Protein AF-A0A9E3NS71-F1 (afdb_monomer_lite)

Sequence (202 aa):
MPAPDELQERARERIRTLEREIQDLRGPPPTAERPPQRMSLETIRILVGLLAESAVHYVTVLRFDAARRAMGEAIPLLDEVTDPPIIARTSLLMAEAMVEMDAPKHAKTLLETAVSIYDQSGDQKLAARARTALARALLLLDDPTGHHVLAEVRDALIALGEPQALLRVEALIQDAQETGDAARSIRAGYGRAVSIPPARPT

Structure (mmCIF, N/CA/C/O backbone):
data_AF-A0A9E3NS71-F1
#
_entry.id   AF-A0A9E3NS71-F1
#
loop_
_atom_site.group_PDB
_atom_site.id
_atom_site.type_symbol
_atom_site.label_atom_id
_atom_site.label_alt_id
_atom_site.label_comp_id
_atom_site.label_asym_id
_atom_site.label_entity_id
_atom_site.label_seq_id
_atom_site.pdbx_PDB_ins_code
_atom_site.Cartn_x
_atom_site.Cartn_y
_atom_site.Cartn_z
_atom_site.occupancy
_atom_site.B_iso_or_equiv
_atom_site.auth_seq_id
_atom_site.auth_comp_id
_atom_site.auth_asym_id
_atom_site.auth_atom_id
_atom_site.pdbx_PDB_model_num
ATOM 1 N N . MET A 1 1 ? 32.756 5.801 -75.844 1.00 53.16 1 MET A N 1
ATOM 2 C CA . MET A 1 1 ? 31.829 5.526 -74.726 1.00 53.16 1 MET A CA 1
ATOM 3 C C . MET A 1 1 ? 32.170 4.145 -74.197 1.00 53.16 1 MET A C 1
ATOM 5 O O . MET A 1 1 ? 32.402 3.292 -75.047 1.00 53.16 1 MET A O 1
ATOM 9 N N . PRO A 1 2 ? 32.298 3.941 -72.875 1.00 58.31 2 PRO A N 1
ATOM 10 C CA . PRO A 1 2 ? 32.638 2.627 -72.328 1.00 58.31 2 PRO A CA 1
ATOM 11 C C . PRO A 1 2 ? 31.553 1.606 -72.681 1.00 58.31 2 PRO A C 1
ATOM 13 O O . PRO A 1 2 ? 30.375 1.967 -72.779 1.00 58.31 2 PRO A O 1
ATOM 16 N N . ALA A 1 3 ? 31.958 0.359 -72.919 1.00 72.06 3 ALA A N 1
ATOM 17 C CA . ALA A 1 3 ? 31.037 -0.710 -73.291 1.00 72.06 3 ALA A CA 1
ATOM 18 C C . ALA A 1 3 ? 30.088 -1.037 -72.115 1.00 72.06 3 ALA A C 1
ATOM 20 O O . ALA A 1 3 ? 30.471 -0.854 -70.956 1.00 72.06 3 ALA A O 1
ATOM 21 N N . PRO A 1 4 ? 28.857 -1.522 -72.370 1.00 71.38 4 PRO A N 1
ATOM 22 C CA . PRO A 1 4 ? 27.887 -1.842 -71.315 1.00 71.38 4 PRO A CA 1
ATOM 23 C C . PRO A 1 4 ? 28.450 -2.782 -70.237 1.00 71.38 4 PRO A C 1
ATOM 25 O O . PRO A 1 4 ? 28.131 -2.630 -69.058 1.00 71.38 4 PRO A O 1
ATOM 28 N N . ASP A 1 5 ? 29.339 -3.693 -70.633 1.00 74.50 5 ASP A N 1
ATOM 29 C CA . ASP A 1 5 ? 29.968 -4.674 -69.747 1.00 74.50 5 ASP A CA 1
ATOM 30 C C . ASP A 1 5 ? 30.995 -4.031 -68.798 1.00 74.50 5 ASP A C 1
ATOM 32 O O . ASP A 1 5 ? 31.032 -4.357 -67.612 1.00 74.50 5 ASP A O 1
ATOM 36 N N . GLU A 1 6 ? 31.740 -3.019 -69.259 1.00 76.94 6 GLU A N 1
ATOM 37 C CA . GLU A 1 6 ? 32.696 -2.266 -68.430 1.00 76.94 6 GLU A CA 1
ATOM 38 C C . GLU A 1 6 ? 31.985 -1.434 -67.352 1.00 76.94 6 GLU A C 1
ATOM 40 O O . GLU A 1 6 ? 32.502 -1.229 -66.251 1.00 76.94 6 G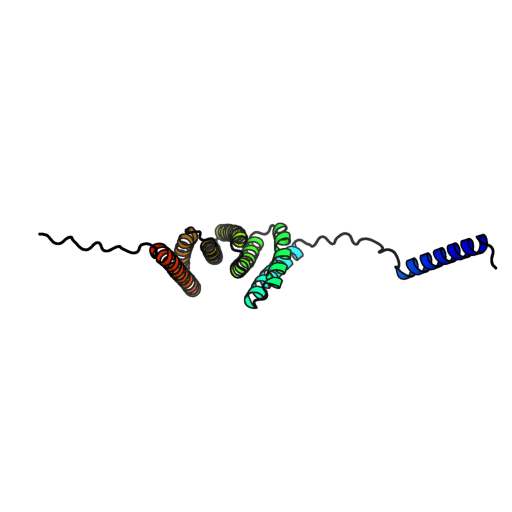LU A O 1
ATOM 45 N N . LEU A 1 7 ? 30.775 -0.950 -67.654 1.00 73.31 7 LEU A N 1
ATOM 46 C CA . LEU A 1 7 ? 29.938 -0.237 -66.688 1.00 73.31 7 LEU A CA 1
ATOM 47 C C . LEU A 1 7 ? 29.378 -1.185 -65.622 1.00 73.31 7 LEU A C 1
ATOM 49 O O . LEU A 1 7 ? 29.325 -0.814 -64.448 1.00 73.31 7 LEU A O 1
ATOM 53 N N . GLN A 1 8 ? 29.005 -2.410 -66.003 1.00 78.44 8 GLN A N 1
ATOM 54 C CA . GLN A 1 8 ? 28.555 -3.429 -65.053 1.00 78.44 8 GLN A CA 1
ATOM 55 C C . GLN A 1 8 ? 29.686 -3.902 -64.140 1.00 78.44 8 GLN A C 1
ATOM 57 O O . GLN A 1 8 ? 29.470 -4.100 -62.943 1.00 78.44 8 GLN A O 1
ATOM 62 N N . GLU A 1 9 ? 30.894 -4.052 -64.676 1.00 84.62 9 GLU A N 1
ATOM 63 C CA . GLU A 1 9 ? 32.056 -4.479 -63.903 1.00 84.62 9 GLU A CA 1
ATOM 64 C C . GLU A 1 9 ? 32.486 -3.405 -62.896 1.00 84.62 9 GLU A C 1
ATOM 66 O O . GLU A 1 9 ? 32.614 -3.692 -61.703 1.00 84.62 9 GLU A O 1
ATOM 71 N N . ARG A 1 10 ? 32.526 -2.133 -63.317 1.00 81.94 10 ARG A N 1
ATOM 72 C CA . ARG A 1 10 ? 32.758 -0.993 -62.411 1.00 81.94 10 ARG A CA 1
ATOM 73 C C . ARG A 1 10 ? 31.685 -0.858 -61.334 1.00 81.94 10 ARG A C 1
ATOM 75 O O . ARG A 1 10 ? 32.001 -0.530 -60.191 1.00 81.94 10 ARG A O 1
ATOM 82 N N . ALA A 1 11 ? 30.419 -1.116 -61.667 1.00 81.44 11 ALA A N 1
ATOM 83 C CA . ALA A 1 11 ? 29.337 -1.097 -60.686 1.00 81.44 11 ALA A CA 1
ATOM 84 C C . ALA A 1 11 ? 29.511 -2.205 -59.634 1.00 81.44 11 ALA A C 1
ATOM 86 O O . ALA A 1 11 ? 29.358 -1.948 -58.440 1.00 81.44 11 ALA A O 1
ATOM 87 N N . ARG A 1 12 ? 29.899 -3.416 -60.052 1.00 85.50 12 ARG A N 1
ATOM 88 C CA . ARG A 1 12 ? 30.168 -4.542 -59.142 1.00 85.50 12 ARG A CA 1
ATOM 89 C C . ARG A 1 12 ? 31.362 -4.274 -58.233 1.00 85.50 12 ARG A C 1
ATOM 91 O O . ARG A 1 12 ? 31.290 -4.560 -57.040 1.00 85.50 12 ARG A O 1
ATOM 98 N N . GLU A 1 13 ? 32.436 -3.702 -58.766 1.00 86.88 13 GLU A N 1
ATOM 99 C CA . GLU A 1 13 ? 33.588 -3.300 -57.956 1.00 86.88 13 GLU A CA 1
ATOM 100 C C . GLU A 1 13 ? 33.213 -2.222 -56.940 1.00 86.88 13 GLU A C 1
ATOM 102 O O . GLU A 1 13 ? 33.594 -2.318 -55.773 1.00 86.88 13 GLU A O 1
ATOM 107 N N . ARG A 1 14 ? 32.403 -1.235 -57.343 1.00 88.06 14 ARG A N 1
ATOM 108 C CA . ARG A 1 14 ? 31.942 -0.185 -56.432 1.00 88.06 14 ARG A CA 1
ATOM 109 C C . ARG A 1 14 ? 31.081 -0.743 -55.303 1.00 88.06 14 ARG A C 1
ATOM 111 O O . ARG A 1 14 ? 31.272 -0.331 -54.163 1.00 88.06 14 ARG A O 1
ATOM 118 N N . ILE A 1 15 ? 30.196 -1.695 -55.600 1.00 88.25 15 ILE A N 1
ATOM 119 C CA . ILE A 1 15 ? 29.373 -2.379 -54.593 1.00 88.25 15 ILE A CA 1
ATOM 120 C C . ILE A 1 15 ? 30.262 -3.116 -53.585 1.00 88.25 15 ILE A C 1
ATOM 122 O O . ILE A 1 15 ? 30.128 -2.881 -52.390 1.00 88.25 15 ILE A O 1
ATOM 126 N N . ARG A 1 16 ? 31.247 -3.901 -54.040 1.00 87.50 16 ARG A N 1
ATOM 127 C CA . ARG A 1 16 ? 32.163 -4.628 -53.135 1.00 87.50 16 ARG A CA 1
ATOM 128 C C . ARG A 1 16 ? 33.016 -3.715 -52.258 1.00 87.50 16 ARG A C 1
ATOM 130 O O . ARG A 1 16 ? 33.443 -4.118 -51.176 1.00 87.50 16 ARG A O 1
ATOM 137 N N . THR A 1 17 ? 33.355 -2.528 -52.750 1.00 89.69 17 THR A N 1
ATOM 138 C CA . THR A 1 17 ? 34.107 -1.534 -51.973 1.00 89.69 17 THR A CA 1
ATOM 139 C C . THR A 1 17 ? 33.214 -0.896 -50.915 1.00 89.69 17 THR A C 1
ATOM 141 O O . THR A 1 17 ? 33.613 -0.824 -49.758 1.00 89.69 17 THR A O 1
ATOM 144 N N . LEU A 1 18 ? 31.980 -0.534 -51.275 1.00 84.12 18 LEU A N 1
ATOM 145 C CA . LEU A 1 18 ? 31.003 0.009 -50.329 1.00 84.12 18 LEU A CA 1
ATOM 146 C C . LEU A 1 18 ? 30.597 -1.017 -49.264 1.00 84.12 18 LEU A C 1
ATOM 148 O O . LEU A 1 18 ? 30.446 -0.658 -48.105 1.00 84.12 18 LEU A O 1
ATOM 152 N N . GLU A 1 19 ? 30.468 -2.295 -49.620 1.00 82.62 19 GLU A N 1
ATOM 153 C CA . GLU A 1 19 ? 30.197 -3.371 -48.659 1.00 82.62 19 GLU A CA 1
ATOM 154 C C . GLU A 1 19 ? 31.327 -3.524 -47.634 1.00 82.62 19 GLU A C 1
ATOM 156 O O . GLU A 1 19 ? 31.053 -3.710 -46.450 1.00 82.62 19 GLU A O 1
ATOM 161 N N . ARG A 1 20 ? 32.590 -3.384 -48.063 1.00 80.62 20 ARG A N 1
ATOM 162 C CA . ARG A 1 20 ? 33.746 -3.382 -47.156 1.00 80.62 20 ARG A CA 1
ATOM 163 C C . ARG A 1 20 ? 33.769 -2.151 -46.255 1.00 80.62 20 ARG A C 1
ATOM 165 O O . ARG A 1 20 ? 33.909 -2.307 -45.051 1.00 80.62 20 ARG A O 1
ATOM 172 N N . GLU A 1 21 ? 33.534 -0.960 -46.802 1.00 81.19 21 GLU A N 1
ATOM 173 C CA . GLU A 1 21 ? 33.447 0.273 -46.006 1.00 81.19 21 GLU A CA 1
ATOM 174 C C . GLU A 1 21 ? 32.295 0.215 -44.986 1.00 81.19 21 GLU A C 1
ATOM 176 O O . GLU A 1 21 ? 32.463 0.617 -43.838 1.00 81.19 21 GLU A O 1
ATOM 181 N N . ILE A 1 22 ? 31.136 -0.341 -45.362 1.00 78.75 22 ILE A N 1
ATOM 182 C CA . ILE A 1 22 ? 30.006 -0.559 -44.445 1.00 78.75 22 ILE A CA 1
ATOM 183 C C . ILE A 1 22 ? 30.374 -1.563 -43.350 1.00 78.75 22 ILE A C 1
ATOM 185 O O . ILE A 1 22 ? 29.990 -1.366 -42.198 1.00 78.75 22 ILE A O 1
ATOM 189 N N . GLN A 1 23 ? 31.098 -2.632 -43.684 1.00 72.56 23 GLN A N 1
ATOM 190 C CA . GLN A 1 23 ? 31.528 -3.636 -42.713 1.00 72.56 23 GLN A CA 1
ATOM 191 C C . GLN A 1 23 ? 32.565 -3.073 -41.730 1.00 72.56 23 GLN A C 1
ATOM 193 O O . GLN A 1 23 ? 32.462 -3.334 -40.533 1.00 72.56 23 GLN A O 1
ATOM 198 N N . ASP A 1 24 ? 33.497 -2.249 -42.207 1.00 76.31 24 ASP A N 1
ATOM 199 C CA . ASP A 1 24 ? 34.497 -1.576 -41.373 1.00 76.31 24 ASP A CA 1
ATOM 200 C C . ASP A 1 24 ? 33.848 -0.522 -40.456 1.00 76.31 24 ASP A C 1
ATOM 202 O O . ASP A 1 24 ? 34.200 -0.414 -39.280 1.00 76.31 24 ASP A O 1
ATOM 206 N N . LEU A 1 25 ? 32.835 0.205 -40.950 1.00 74.06 25 LEU A N 1
ATOM 207 C CA . LEU A 1 25 ? 32.047 1.160 -40.156 1.00 74.06 25 LEU A CA 1
ATOM 208 C C . LEU A 1 25 ? 31.124 0.484 -39.133 1.00 74.06 25 LEU A C 1
ATOM 210 O O . LEU A 1 25 ? 30.824 1.074 -38.096 1.00 74.06 25 LEU A O 1
ATOM 214 N N . ARG A 1 26 ? 30.666 -0.743 -39.406 1.00 69.88 26 ARG A N 1
ATOM 215 C CA . ARG A 1 26 ? 29.846 -1.535 -38.474 1.00 69.88 26 ARG A CA 1
ATOM 216 C C . ARG A 1 26 ? 30.651 -2.116 -37.309 1.00 69.88 26 ARG A C 1
ATOM 218 O O . ARG A 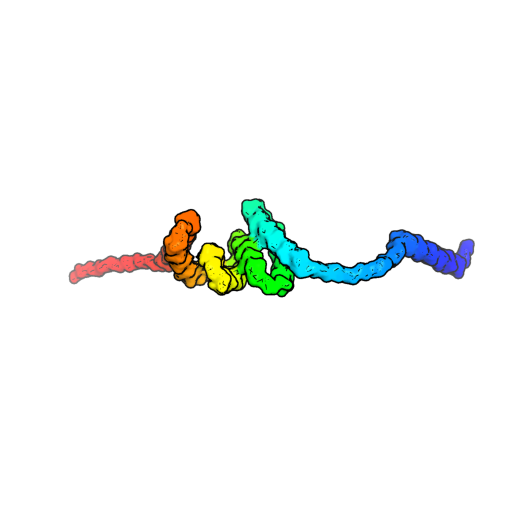1 26 ? 30.038 -2.603 -36.361 1.00 69.88 26 ARG A O 1
ATOM 225 N N . GLY A 1 27 ? 31.983 -2.011 -37.344 1.00 60.72 27 GLY A N 1
ATOM 226 C CA . GLY A 1 27 ? 32.863 -2.603 -36.342 1.00 60.72 27 GLY A CA 1
ATOM 227 C C . GLY A 1 27 ? 32.798 -4.137 -36.348 1.00 60.72 27 GLY A C 1
ATOM 228 O O . GLY A 1 27 ? 32.053 -4.738 -37.130 1.00 60.72 27 GLY A O 1
ATOM 229 N N . PRO A 1 28 ? 33.585 -4.818 -35.494 1.00 60.03 28 PRO A N 1
ATOM 230 C CA . PRO A 1 28 ? 33.422 -6.254 -35.313 1.00 60.03 28 PRO A CA 1
ATOM 231 C C . PRO A 1 28 ? 31.970 -6.544 -34.888 1.00 60.03 28 PRO A C 1
ATOM 233 O O . PRO A 1 28 ? 31.423 -5.787 -34.078 1.00 60.03 28 PRO A O 1
ATOM 236 N N . PRO A 1 29 ? 31.332 -7.622 -35.395 1.00 59.78 29 PRO A N 1
ATOM 237 C CA . PRO A 1 29 ? 30.047 -8.056 -34.855 1.00 59.78 29 PRO A CA 1
ATOM 238 C C . PRO A 1 29 ? 30.205 -8.187 -33.338 1.00 59.78 29 PRO A C 1
ATOM 240 O O . PRO A 1 29 ? 31.276 -8.631 -32.915 1.00 59.78 29 PRO A O 1
ATOM 243 N N . PRO A 1 30 ? 29.211 -7.781 -32.524 1.00 56.16 30 PRO A N 1
ATOM 244 C CA . PRO A 1 30 ? 29.323 -7.824 -31.072 1.00 56.16 30 PRO A CA 1
ATOM 245 C C . PRO A 1 30 ? 29.735 -9.236 -30.653 1.00 56.16 30 PRO A C 1
ATOM 247 O O . PRO A 1 30 ? 28.950 -10.182 -30.685 1.00 56.16 30 PRO A O 1
ATOM 250 N N . THR A 1 31 ? 31.020 -9.395 -30.352 1.00 56.41 31 THR A N 1
ATOM 251 C CA . THR A 1 31 ? 31.604 -10.657 -29.933 1.00 56.41 31 THR A CA 1
ATOM 252 C C . THR A 1 31 ? 31.033 -10.977 -28.571 1.00 56.41 31 THR A C 1
ATOM 254 O O . THR A 1 31 ? 31.206 -10.189 -27.643 1.00 56.41 31 THR A O 1
ATOM 257 N N . ALA A 1 32 ? 30.403 -12.146 -28.489 1.00 53.25 32 ALA A N 1
ATOM 258 C CA . ALA A 1 32 ? 29.820 -12.739 -27.299 1.00 53.25 32 ALA A CA 1
ATOM 259 C C . ALA A 1 32 ? 28.724 -11.876 -26.662 1.00 53.25 32 ALA A C 1
ATOM 261 O O . ALA A 1 32 ? 28.982 -10.938 -25.907 1.00 53.25 32 ALA A O 1
ATOM 262 N N . GLU A 1 33 ? 27.476 -12.281 -26.900 1.00 48.19 33 GLU A N 1
ATOM 263 C CA . GLU A 1 33 ? 26.420 -12.147 -25.904 1.00 48.19 33 GLU A CA 1
ATOM 264 C C . GLU A 1 33 ? 27.037 -12.454 -24.534 1.00 48.19 33 GLU A C 1
ATOM 266 O O . GLU A 1 33 ? 27.379 -13.600 -24.226 1.00 48.19 33 GLU A O 1
ATOM 271 N N . ARG A 1 34 ? 27.242 -11.423 -23.704 1.00 46.38 34 ARG A N 1
ATOM 272 C CA . ARG A 1 34 ? 27.344 -11.669 -22.269 1.00 46.38 34 ARG A CA 1
ATOM 273 C C . ARG A 1 34 ? 26.104 -12.499 -21.946 1.00 46.38 34 ARG A C 1
ATOM 275 O O . ARG A 1 34 ? 25.016 -12.053 -22.327 1.00 46.38 34 ARG A O 1
ATOM 282 N N . PRO A 1 35 ? 26.230 -13.674 -21.298 1.00 48.41 35 PRO A N 1
ATOM 283 C CA . PRO A 1 35 ? 25.044 -14.378 -20.837 1.00 48.41 35 PRO A CA 1
ATOM 284 C C . PRO A 1 35 ? 24.202 -13.344 -20.086 1.00 48.41 35 PRO A C 1
ATOM 286 O O . PRO A 1 35 ? 24.806 -12.559 -19.339 1.00 48.41 35 PRO A O 1
ATOM 289 N N . PRO A 1 36 ? 22.877 -13.256 -20.336 1.00 53.00 36 PRO A N 1
ATOM 290 C CA . PRO A 1 36 ? 22.036 -12.273 -19.670 1.00 53.00 36 PRO A CA 1
ATOM 291 C C . PRO A 1 36 ? 22.373 -12.379 -18.194 1.00 53.00 36 PRO A C 1
ATOM 293 O O . PRO A 1 36 ? 22.256 -13.466 -17.621 1.00 53.00 36 PRO A O 1
ATOM 296 N N . GLN A 1 37 ? 22.949 -11.311 -17.633 1.00 57.38 37 GLN A N 1
ATOM 297 C CA . GLN A 1 37 ? 23.357 -11.308 -16.239 1.00 57.38 37 GLN A CA 1
ATOM 298 C C . GLN A 1 37 ? 22.066 -11.507 -15.468 1.00 57.38 37 GLN A C 1
ATOM 300 O O . GLN A 1 37 ? 21.280 -10.574 -15.331 1.00 57.38 37 GLN A O 1
ATOM 305 N N . ARG A 1 38 ? 21.796 -12.753 -15.061 1.00 68.81 38 ARG A N 1
ATOM 306 C CA . ARG A 1 38 ? 20.667 -13.056 -14.199 1.00 68.81 38 ARG A CA 1
ATOM 307 C C . ARG A 1 38 ? 20.934 -12.250 -12.950 1.00 68.81 38 ARG A C 1
ATOM 309 O O . ARG A 1 38 ? 21.924 -12.488 -12.256 1.00 68.81 38 ARG A O 1
ATOM 316 N N . MET A 1 39 ? 20.113 -11.229 -12.769 1.00 77.00 39 MET A N 1
ATOM 317 C CA . MET A 1 39 ? 20.175 -10.365 -11.613 1.00 77.00 39 MET A CA 1
ATOM 318 C C . MET A 1 39 ? 20.131 -11.269 -10.383 1.00 77.00 39 MET A C 1
ATOM 320 O O . MET A 1 39 ? 19.347 -12.220 -10.339 1.00 77.00 39 MET A O 1
ATOM 324 N N . SER A 1 40 ? 21.037 -11.060 -9.429 1.00 89.38 40 SER A N 1
ATOM 325 C CA . SER A 1 40 ? 20.998 -11.876 -8.220 1.00 89.38 40 SER A CA 1
ATOM 326 C C . SER A 1 40 ? 19.690 -11.584 -7.479 1.00 89.38 40 SER A C 1
ATOM 328 O O . SER A 1 40 ? 19.172 -10.466 -7.537 1.00 89.38 40 SER A O 1
ATOM 330 N N . LEU A 1 41 ? 19.165 -12.571 -6.749 1.00 87.00 41 LEU A N 1
ATOM 331 C CA . LEU A 1 41 ? 17.964 -12.374 -5.927 1.00 87.00 41 LEU A CA 1
ATOM 332 C C . LEU A 1 41 ? 18.143 -11.230 -4.919 1.00 87.00 41 LEU A C 1
ATOM 334 O O . LEU A 1 41 ? 17.189 -10.533 -4.598 1.00 87.00 41 LEU A O 1
ATOM 338 N N . GLU A 1 42 ? 19.367 -11.007 -4.440 1.00 90.44 42 GLU A N 1
ATOM 339 C CA . GLU A 1 42 ? 19.697 -9.873 -3.578 1.00 90.44 42 GLU A CA 1
ATOM 340 C C . GLU A 1 42 ? 19.547 -8.535 -4.312 1.00 90.44 42 GLU A C 1
ATOM 342 O O . GLU A 1 42 ? 18.917 -7.614 -3.794 1.00 90.44 42 GLU A O 1
ATOM 347 N N . THR A 1 43 ? 20.050 -8.433 -5.544 1.00 93.06 43 THR A N 1
ATOM 348 C CA . THR A 1 43 ? 19.878 -7.230 -6.363 1.00 93.06 43 THR A CA 1
ATOM 349 C C . THR A 1 43 ? 18.406 -6.982 -6.690 1.00 93.06 43 THR A C 1
ATOM 351 O O . THR A 1 43 ? 17.969 -5.840 -6.595 1.00 93.06 43 THR A O 1
ATOM 354 N N . ILE A 1 44 ? 17.623 -8.026 -6.981 1.00 93.12 44 ILE A N 1
ATOM 355 C CA . ILE A 1 44 ? 16.171 -7.915 -7.212 1.00 93.12 44 ILE A CA 1
ATOM 356 C C . ILE A 1 44 ? 15.466 -7.359 -5.970 1.00 93.12 44 ILE A C 1
ATOM 358 O O . ILE A 1 44 ? 14.706 -6.398 -6.068 1.00 93.12 44 ILE A O 1
ATOM 362 N N . ARG A 1 45 ? 15.765 -7.906 -4.784 1.00 93.44 45 ARG A N 1
ATOM 363 C CA . ARG A 1 45 ? 15.199 -7.445 -3.503 1.00 93.44 45 ARG A CA 1
ATOM 364 C C . ARG A 1 45 ? 15.504 -5.974 -3.227 1.00 93.44 45 ARG A C 1
ATOM 366 O O . ARG A 1 45 ? 14.625 -5.233 -2.795 1.00 93.44 45 ARG A O 1
ATOM 373 N N . ILE A 1 46 ? 16.742 -5.547 -3.470 1.00 94.38 46 ILE A N 1
ATOM 374 C CA . ILE A 1 46 ? 17.144 -4.148 -3.287 1.00 94.38 46 ILE A CA 1
ATOM 375 C C . ILE A 1 46 ? 16.428 -3.259 -4.307 1.00 94.38 46 ILE A C 1
ATOM 377 O O . ILE A 1 46 ? 15.867 -2.227 -3.942 1.00 94.38 46 ILE A O 1
ATOM 381 N N . LEU A 1 47 ? 16.422 -3.666 -5.577 1.00 95.75 47 LEU A N 1
ATOM 382 C CA . LEU A 1 47 ? 15.852 -2.884 -6.665 1.00 95.75 47 LEU A CA 1
ATOM 383 C C . LEU A 1 47 ? 14.344 -2.693 -6.497 1.00 95.75 47 LEU A C 1
ATOM 385 O O . LEU A 1 47 ? 13.864 -1.569 -6.624 1.00 95.75 47 LEU A O 1
ATOM 389 N N . VAL A 1 48 ? 13.602 -3.748 -6.151 1.00 96.62 48 VAL A N 1
ATOM 390 C CA . VAL A 1 48 ? 12.152 -3.642 -5.959 1.00 96.62 48 VAL A CA 1
ATOM 391 C C . VAL A 1 48 ? 11.806 -2.714 -4.790 1.00 96.62 48 VAL A C 1
ATOM 393 O O . VAL A 1 48 ? 10.908 -1.880 -4.911 1.00 96.62 48 VAL A O 1
ATOM 396 N N . GLY A 1 49 ? 12.577 -2.775 -3.697 1.00 95.44 49 GLY A N 1
ATOM 397 C CA . GLY A 1 49 ? 12.424 -1.861 -2.566 1.00 95.44 49 GLY A CA 1
ATOM 398 C C . GLY A 1 49 ? 12.681 -0.405 -2.963 1.00 95.44 49 GLY A C 1
ATOM 399 O O . GLY A 1 49 ? 11.865 0.467 -2.667 1.00 95.44 49 GLY A O 1
ATOM 400 N N . LEU A 1 50 ? 13.768 -0.147 -3.698 1.00 97.38 50 LEU A N 1
ATOM 401 C CA . LEU A 1 50 ? 14.104 1.192 -4.195 1.00 97.38 50 LEU A CA 1
ATOM 402 C C . LEU A 1 50 ? 13.049 1.743 -5.158 1.00 97.38 50 LEU A C 1
ATOM 404 O O . LEU A 1 50 ? 12.712 2.925 -5.083 1.00 97.38 50 LEU A O 1
ATOM 408 N N . LEU A 1 51 ? 12.515 0.914 -6.056 1.00 97.50 51 LEU A N 1
ATOM 409 C CA . LEU A 1 51 ? 11.470 1.324 -6.994 1.00 97.50 51 LEU A CA 1
ATOM 410 C C . LEU A 1 51 ? 10.157 1.644 -6.273 1.00 97.50 51 LEU A C 1
ATOM 412 O O . LEU A 1 51 ? 9.524 2.650 -6.593 1.00 97.50 51 LEU A O 1
ATOM 416 N N . ALA A 1 52 ? 9.774 0.852 -5.268 1.00 96.75 52 ALA A N 1
ATOM 417 C CA . ALA A 1 52 ? 8.591 1.119 -4.453 1.00 96.75 52 ALA A CA 1
ATOM 418 C C . ALA A 1 52 ? 8.725 2.426 -3.652 1.00 96.75 52 ALA A C 1
ATOM 420 O O . ALA A 1 52 ? 7.818 3.259 -3.668 1.00 96.75 52 ALA A O 1
ATOM 421 N N . GLU A 1 53 ? 9.875 2.658 -3.012 1.00 97.00 53 GLU A N 1
ATOM 422 C CA . GLU A 1 53 ? 10.162 3.920 -2.315 1.00 97.00 53 GLU A CA 1
ATOM 423 C C . GLU A 1 53 ? 10.190 5.114 -3.286 1.00 97.00 53 GLU A C 1
ATOM 425 O O . GLU A 1 53 ? 9.624 6.172 -2.999 1.00 97.00 53 GLU A O 1
ATOM 430 N N . SER A 1 54 ? 10.774 4.931 -4.474 1.00 97.25 54 SER A N 1
ATOM 431 C CA . SER A 1 54 ? 10.789 5.949 -5.531 1.00 97.25 54 SER A CA 1
ATOM 432 C C . SER A 1 54 ? 9.384 6.272 -6.029 1.00 97.25 54 SER A C 1
ATOM 434 O O . SER A 1 54 ? 9.082 7.439 -6.262 1.00 97.25 54 SER A O 1
ATOM 436 N N . ALA A 1 55 ? 8.501 5.278 -6.164 1.00 96.00 55 ALA A N 1
ATOM 437 C CA . ALA A 1 55 ? 7.115 5.495 -6.567 1.00 96.00 55 ALA A CA 1
ATOM 438 C C . ALA A 1 55 ? 6.365 6.366 -5.549 1.00 96.00 55 ALA A C 1
ATOM 440 O O . ALA A 1 55 ? 5.721 7.340 -5.943 1.00 96.00 55 ALA A O 1
ATOM 441 N N . VAL A 1 56 ? 6.518 6.083 -4.250 1.00 96.31 56 VAL A N 1
ATOM 442 C CA . VAL A 1 56 ? 5.968 6.926 -3.175 1.00 96.31 56 VAL A CA 1
ATOM 443 C C . VAL A 1 56 ? 6.541 8.341 -3.254 1.00 96.31 56 VAL A C 1
ATOM 445 O O . VAL A 1 56 ? 5.788 9.312 -3.214 1.00 96.31 56 VAL A O 1
ATOM 448 N N . HIS A 1 57 ? 7.857 8.484 -3.431 1.00 97.00 57 HIS A N 1
ATOM 449 C CA . HIS A 1 57 ? 8.477 9.799 -3.586 1.00 97.00 57 HIS A CA 1
ATOM 450 C C . HIS A 1 57 ? 7.942 10.558 -4.809 1.00 97.00 57 HIS A C 1
ATOM 452 O O . HIS A 1 57 ? 7.627 11.739 -4.717 1.00 97.00 57 HIS A O 1
ATOM 458 N N . TYR A 1 58 ? 7.790 9.898 -5.956 1.00 97.25 58 TYR A N 1
ATOM 459 C CA . TYR A 1 58 ? 7.257 10.532 -7.156 1.00 97.25 58 TYR A CA 1
ATOM 460 C C . TYR A 1 58 ? 5.818 10.998 -6.981 1.00 97.25 58 TYR A C 1
ATOM 462 O O . TYR A 1 58 ? 5.481 12.079 -7.458 1.00 97.25 58 TYR A O 1
ATOM 470 N N . VAL A 1 59 ? 4.992 10.232 -6.273 1.00 95.88 59 VAL A N 1
ATOM 471 C CA . VAL A 1 59 ? 3.632 10.640 -5.921 1.00 95.88 59 VAL A CA 1
ATOM 472 C C . VAL A 1 59 ? 3.635 11.888 -5.034 1.00 95.88 59 VAL A C 1
ATOM 474 O O . VAL A 1 59 ? 2.896 12.825 -5.327 1.00 95.88 59 VAL A O 1
ATOM 477 N N . THR A 1 60 ? 4.492 11.960 -4.007 1.00 95.44 60 THR A N 1
ATOM 478 C CA . THR A 1 60 ? 4.526 13.132 -3.106 1.00 95.44 60 THR A CA 1
ATOM 479 C C . THR A 1 60 ? 4.959 14.416 -3.811 1.00 95.44 60 THR A C 1
ATOM 481 O O . THR A 1 60 ? 4.511 15.497 -3.438 1.00 95.44 60 THR A O 1
ATOM 484 N N . VAL A 1 61 ? 5.774 14.310 -4.865 1.00 96.62 61 VAL A N 1
ATOM 485 C CA . VAL A 1 61 ? 6.160 15.444 -5.726 1.00 96.62 61 VAL A CA 1
ATOM 486 C C . VAL A 1 61 ? 5.302 15.565 -6.996 1.00 96.62 61 VAL A C 1
ATOM 488 O O . VAL A 1 61 ? 5.698 16.247 -7.941 1.00 96.62 61 VAL A O 1
ATOM 491 N N . LEU A 1 62 ? 4.133 14.909 -7.034 1.00 95.00 62 LEU A N 1
ATOM 492 C CA . LEU A 1 62 ? 3.125 14.965 -8.107 1.00 95.00 62 LEU A CA 1
ATOM 493 C C . LEU A 1 62 ? 3.627 14.533 -9.501 1.00 95.00 62 LEU A C 1
ATOM 495 O O . LEU A 1 62 ? 3.074 14.908 -10.535 1.00 95.00 62 LEU A O 1
ATOM 499 N N . ARG A 1 63 ? 4.672 13.703 -9.557 1.00 96.56 63 ARG A N 1
ATOM 500 C CA . ARG A 1 63 ? 5.234 13.125 -10.789 1.00 96.56 63 ARG A CA 1
ATOM 501 C C . ARG A 1 63 ? 4.631 11.753 -11.086 1.00 96.56 63 ARG A C 1
ATOM 503 O O . ARG A 1 63 ? 5.339 10.746 -11.144 1.00 96.56 63 ARG A O 1
ATOM 510 N N . PHE A 1 64 ? 3.326 11.712 -11.332 1.00 93.69 64 PHE A N 1
ATOM 511 C CA . PHE A 1 64 ? 2.583 10.458 -11.513 1.00 93.69 64 PHE A CA 1
ATOM 512 C C . PHE A 1 64 ? 3.103 9.580 -12.663 1.00 93.69 64 PHE A C 1
ATOM 514 O O . PHE A 1 64 ? 3.156 8.363 -12.528 1.00 93.69 64 PHE A O 1
ATOM 521 N N . ASP A 1 65 ? 3.594 10.158 -13.761 1.00 94.38 65 ASP A N 1
ATOM 522 C CA . ASP A 1 65 ? 4.170 9.366 -14.861 1.00 94.38 65 ASP A CA 1
ATOM 523 C C . ASP A 1 65 ? 5.503 8.699 -14.498 1.00 94.38 65 ASP A C 1
ATOM 525 O O . ASP A 1 65 ? 5.878 7.678 -15.075 1.00 94.38 65 ASP A O 1
ATOM 529 N N . ALA A 1 66 ? 6.259 9.280 -13.564 1.00 95.06 66 ALA A N 1
ATOM 530 C CA . ALA A 1 66 ? 7.459 8.644 -13.030 1.00 95.06 66 ALA A CA 1
ATOM 531 C C . ALA A 1 66 ? 7.081 7.541 -12.031 1.00 95.06 66 ALA A C 1
ATOM 533 O O . ALA A 1 66 ? 7.645 6.452 -12.096 1.00 95.06 66 ALA A O 1
ATOM 534 N N . ALA A 1 67 ? 6.070 7.781 -11.189 1.00 95.38 67 ALA A N 1
ATOM 535 C CA . ALA A 1 67 ? 5.533 6.776 -10.275 1.00 95.38 67 ALA A CA 1
ATOM 536 C C . ALA A 1 67 ? 4.995 5.541 -11.020 1.00 95.38 67 ALA A C 1
ATOM 538 O O . ALA A 1 67 ? 5.371 4.419 -10.690 1.00 95.38 67 ALA A O 1
ATOM 539 N N . ARG A 1 68 ? 4.200 5.731 -12.083 1.00 94.25 68 ARG A N 1
ATOM 540 C CA . ARG A 1 68 ? 3.689 4.627 -12.919 1.00 94.25 68 ARG A CA 1
ATOM 541 C C . ARG A 1 68 ? 4.807 3.814 -13.564 1.00 94.25 68 ARG A C 1
ATOM 543 O O . ARG A 1 68 ? 4.711 2.593 -13.609 1.00 94.25 68 ARG A O 1
ATOM 550 N N . ARG A 1 69 ? 5.869 4.471 -14.043 1.00 95.81 69 ARG A N 1
ATOM 551 C CA . ARG A 1 69 ? 7.041 3.781 -14.606 1.00 95.81 69 ARG A CA 1
ATOM 552 C C . ARG A 1 69 ? 7.771 2.958 -13.553 1.00 95.81 69 ARG A C 1
ATOM 554 O O . ARG A 1 69 ? 7.980 1.772 -13.772 1.00 95.81 69 ARG A O 1
ATOM 561 N N . ALA A 1 70 ? 8.059 3.555 -12.396 1.00 95.31 70 ALA A N 1
ATOM 562 C CA . ALA A 1 70 ? 8.686 2.846 -11.285 1.00 95.31 70 ALA A CA 1
ATOM 563 C C . ALA A 1 70 ? 7.865 1.615 -10.860 1.00 95.31 70 ALA A C 1
ATOM 565 O O . ALA A 1 70 ? 8.430 0.556 -10.613 1.00 95.31 70 ALA A O 1
ATOM 566 N N . MET A 1 71 ? 6.531 1.713 -10.853 1.00 94.25 71 MET A N 1
ATOM 567 C CA . MET A 1 71 ? 5.664 0.561 -10.587 1.00 94.25 71 MET A CA 1
ATOM 568 C C . MET A 1 71 ? 5.686 -0.492 -11.688 1.00 94.25 71 MET A C 1
ATOM 570 O O . MET A 1 71 ? 5.733 -1.676 -11.374 1.00 94.25 71 MET A O 1
ATOM 574 N N . GLY A 1 72 ? 5.662 -0.083 -12.958 1.00 93.56 72 GLY A N 1
ATOM 575 C CA . GLY A 1 72 ? 5.751 -1.010 -14.087 1.00 93.56 72 GLY A CA 1
ATOM 576 C C . GLY A 1 72 ? 7.029 -1.852 -14.057 1.00 93.56 72 GLY A C 1
ATOM 577 O O . GLY A 1 72 ? 7.003 -3.007 -14.466 1.00 93.56 72 GLY A O 1
ATOM 578 N N . GLU A 1 73 ? 8.118 -1.297 -13.521 1.00 94.69 73 GLU A N 1
ATOM 579 C CA . GLU A 1 73 ? 9.373 -2.017 -13.285 1.00 94.69 73 GLU A CA 1
ATOM 580 C C . GLU A 1 73 ? 9.348 -2.844 -11.987 1.00 94.69 73 GLU A C 1
ATOM 582 O O . GLU A 1 73 ? 9.875 -3.953 -11.957 1.00 94.69 73 GLU A O 1
ATOM 587 N N . ALA A 1 74 ? 8.719 -2.346 -10.919 1.00 95.00 74 ALA A N 1
ATOM 588 C CA . ALA A 1 74 ? 8.691 -3.023 -9.622 1.00 95.00 74 ALA A CA 1
ATOM 589 C C . ALA A 1 74 ? 7.807 -4.277 -9.600 1.00 95.00 74 ALA A C 1
ATOM 591 O O . ALA A 1 74 ? 8.186 -5.265 -8.982 1.00 95.00 74 ALA A O 1
ATOM 592 N N . ILE A 1 75 ? 6.641 -4.255 -10.257 1.00 94.56 75 ILE A N 1
ATOM 593 C CA . ILE A 1 75 ? 5.684 -5.378 -10.253 1.00 94.56 75 ILE A CA 1
ATOM 594 C C . ILE A 1 75 ? 6.334 -6.703 -10.693 1.00 94.56 75 ILE A C 1
ATOM 596 O O . ILE A 1 75 ? 6.301 -7.644 -9.904 1.00 94.56 75 ILE A O 1
ATOM 600 N N . PRO A 1 76 ? 6.967 -6.808 -11.879 1.00 94.06 76 PRO A N 1
ATOM 601 C CA . PRO A 1 76 ? 7.563 -8.076 -12.303 1.00 94.06 76 PRO A CA 1
ATOM 602 C C . PRO A 1 76 ? 8.725 -8.512 -11.401 1.00 94.06 76 PRO A C 1
ATOM 604 O O . PRO A 1 76 ? 8.927 -9.703 -11.203 1.00 94.06 76 PRO A O 1
ATOM 607 N N . LEU A 1 77 ? 9.469 -7.567 -10.815 1.00 94.94 77 LEU A N 1
ATOM 608 C CA . LEU A 1 77 ? 10.544 -7.883 -9.871 1.00 94.94 77 LEU A CA 1
ATOM 609 C C . LEU A 1 77 ? 10.006 -8.402 -8.535 1.00 94.94 77 LEU A C 1
ATOM 611 O O . LEU A 1 77 ? 10.646 -9.240 -7.905 1.00 94.94 77 LEU A O 1
ATOM 615 N N . LEU A 1 78 ? 8.844 -7.913 -8.094 1.00 95.31 78 LEU A N 1
ATOM 616 C CA . LEU A 1 78 ? 8.189 -8.375 -6.874 1.00 95.31 78 LEU A CA 1
ATOM 617 C C . LEU A 1 78 ? 7.769 -9.844 -6.990 1.00 95.31 78 LEU A C 1
ATOM 619 O O . LEU A 1 78 ? 7.931 -10.581 -6.020 1.00 95.31 78 LEU A O 1
ATOM 623 N N . ASP A 1 79 ? 7.321 -10.278 -8.172 1.00 93.31 79 ASP A N 1
ATOM 624 C CA . ASP A 1 79 ? 6.963 -11.678 -8.445 1.00 93.31 79 ASP A CA 1
ATOM 625 C C . ASP A 1 79 ? 8.166 -12.635 -8.311 1.00 93.31 79 ASP A C 1
ATOM 627 O O . ASP A 1 79 ? 7.997 -13.828 -8.053 1.00 93.31 79 ASP A O 1
ATOM 631 N N . GLU A 1 80 ? 9.395 -12.125 -8.446 1.00 93.44 80 GLU A N 1
ATOM 632 C CA . GLU A 1 80 ? 10.632 -12.892 -8.260 1.00 93.44 80 GLU A CA 1
ATOM 633 C C . GLU A 1 80 ? 11.091 -12.957 -6.787 1.00 93.44 80 GLU A C 1
ATOM 635 O O . GLU A 1 80 ? 11.987 -13.737 -6.439 1.00 93.44 80 GLU A O 1
ATOM 640 N N . VAL A 1 81 ? 10.498 -12.158 -5.892 1.00 94.62 81 VAL A N 1
ATOM 641 C CA . VAL A 1 81 ? 10.849 -12.137 -4.466 1.00 94.62 81 VAL A CA 1
ATOM 642 C C . VAL A 1 81 ? 10.061 -13.197 -3.702 1.00 94.62 81 VAL A C 1
ATOM 644 O O . VAL A 1 81 ? 8.842 -13.266 -3.764 1.00 94.62 81 VAL A O 1
ATOM 647 N N . THR A 1 82 ? 10.766 -13.992 -2.896 1.00 94.31 82 THR A N 1
ATOM 648 C CA . THR A 1 82 ? 10.177 -15.045 -2.046 1.00 94.31 82 THR A CA 1
ATOM 649 C C . THR A 1 82 ? 10.163 -14.707 -0.554 1.00 94.31 82 THR A C 1
ATOM 651 O O . THR A 1 82 ? 9.677 -15.493 0.253 1.00 94.31 82 THR A O 1
ATOM 654 N N . ASP A 1 83 ? 10.724 -13.560 -0.173 1.00 95.50 83 ASP A N 1
ATOM 655 C CA . ASP A 1 83 ? 10.923 -13.131 1.213 1.00 95.50 83 ASP A CA 1
ATOM 656 C C . ASP A 1 83 ? 9.687 -12.372 1.737 1.00 95.50 83 ASP A C 1
ATOM 658 O O . ASP A 1 83 ? 9.458 -11.238 1.299 1.00 95.50 83 ASP A O 1
ATOM 662 N N . PRO A 1 84 ? 8.874 -12.946 2.651 1.00 96.56 84 PRO A N 1
ATOM 663 C CA . PRO A 1 84 ? 7.574 -12.371 2.996 1.00 96.56 84 PRO A CA 1
ATOM 664 C C . PRO A 1 84 ? 7.642 -10.946 3.573 1.00 96.56 84 PRO A C 1
ATOM 666 O O . PRO A 1 84 ? 6.896 -10.093 3.091 1.00 96.56 84 PRO A O 1
ATOM 669 N N . PRO A 1 85 ? 8.541 -10.610 4.523 1.00 95.44 85 PRO A N 1
ATOM 670 C CA . PRO A 1 85 ? 8.738 -9.226 4.959 1.00 95.44 85 PRO A CA 1
ATOM 671 C C . PRO A 1 85 ? 8.992 -8.225 3.822 1.00 95.44 85 PRO A C 1
ATOM 673 O O . PRO A 1 85 ? 8.445 -7.118 3.838 1.00 95.44 85 PRO A O 1
ATOM 676 N N . ILE A 1 86 ? 9.802 -8.602 2.823 1.00 95.88 86 ILE A N 1
ATOM 677 C CA . ILE A 1 86 ? 10.098 -7.741 1.667 1.00 95.88 86 ILE A CA 1
ATOM 678 C C . ILE A 1 86 ? 8.863 -7.613 0.778 1.00 95.88 86 ILE A C 1
ATOM 680 O O . ILE A 1 86 ? 8.542 -6.499 0.354 1.00 95.88 86 ILE A O 1
ATOM 684 N N . ILE A 1 87 ? 8.147 -8.718 0.547 1.00 97.69 87 ILE A N 1
ATOM 685 C CA . ILE A 1 87 ? 6.900 -8.723 -0.222 1.00 97.69 87 ILE A CA 1
ATOM 686 C C . ILE A 1 87 ? 5.880 -7.790 0.431 1.00 97.69 87 ILE A C 1
ATOM 688 O O . ILE A 1 87 ? 5.352 -6.909 -0.241 1.00 97.69 87 ILE A O 1
ATOM 692 N N . ALA A 1 88 ? 5.646 -7.919 1.739 1.00 98.00 88 ALA A N 1
ATOM 693 C CA . ALA A 1 88 ? 4.672 -7.110 2.469 1.00 98.00 88 ALA A CA 1
ATOM 694 C C . ALA A 1 88 ? 5.012 -5.618 2.431 1.00 98.00 88 ALA A C 1
ATOM 696 O O . ALA A 1 88 ? 4.159 -4.793 2.101 1.00 98.00 88 ALA A O 1
ATOM 697 N N . ARG A 1 89 ? 6.276 -5.270 2.710 1.00 97.50 89 ARG A N 1
ATOM 698 C CA . ARG A 1 89 ? 6.735 -3.874 2.720 1.00 97.50 89 ARG A CA 1
ATOM 699 C C . ARG A 1 89 ? 6.625 -3.236 1.342 1.00 97.50 89 ARG A C 1
ATOM 701 O O . ARG A 1 89 ? 6.106 -2.130 1.223 1.00 97.50 89 ARG A O 1
ATOM 708 N N . THR A 1 90 ? 7.096 -3.932 0.314 1.00 97.50 90 THR A N 1
ATOM 709 C CA . THR A 1 90 ? 7.055 -3.439 -1.066 1.00 97.50 90 THR A CA 1
ATOM 710 C C . THR A 1 90 ? 5.611 -3.313 -1.550 1.00 97.50 90 THR A C 1
ATOM 712 O O . THR A 1 90 ? 5.239 -2.267 -2.079 1.00 97.50 90 THR A O 1
ATOM 715 N N . SER A 1 91 ? 4.775 -4.323 -1.288 1.00 97.94 91 SER A N 1
ATOM 716 C CA . SER A 1 91 ? 3.350 -4.312 -1.641 1.00 97.94 91 SER A CA 1
ATOM 717 C C . SER A 1 91 ? 2.617 -3.141 -0.993 1.00 97.94 91 SER A C 1
ATOM 719 O O . SER A 1 91 ? 1.875 -2.440 -1.675 1.00 97.94 91 SER A O 1
ATOM 721 N N . LEU A 1 92 ? 2.867 -2.875 0.295 1.00 98.19 92 LEU A N 1
ATOM 722 C CA . LEU A 1 92 ? 2.282 -1.735 1.000 1.00 98.19 92 LEU A CA 1
ATOM 723 C C . LEU A 1 92 ? 2.681 -0.401 0.355 1.00 98.19 92 LEU A C 1
ATOM 725 O O . LEU A 1 92 ? 1.811 0.408 0.048 1.00 98.19 92 LEU A O 1
ATOM 729 N N . LEU A 1 93 ? 3.978 -0.176 0.121 1.00 97.75 93 LEU A N 1
ATOM 730 C CA . LEU A 1 93 ? 4.477 1.075 -0.465 1.00 97.75 93 LEU A CA 1
ATOM 731 C C . LEU A 1 93 ? 3.928 1.308 -1.877 1.00 97.75 93 LEU A C 1
ATOM 733 O O . LEU A 1 93 ? 3.465 2.403 -2.199 1.00 97.75 93 LEU A O 1
ATOM 737 N N . MET A 1 94 ? 3.951 0.271 -2.716 1.00 97.88 94 MET A N 1
ATOM 738 C CA . MET A 1 94 ? 3.402 0.347 -4.066 1.00 97.88 94 MET A CA 1
ATOM 739 C C . MET A 1 94 ? 1.904 0.637 -4.028 1.00 97.88 94 MET A C 1
ATOM 741 O O . MET A 1 94 ? 1.434 1.511 -4.750 1.00 97.88 94 MET A O 1
ATOM 745 N N . ALA A 1 95 ? 1.155 -0.042 -3.164 1.00 97.50 95 ALA A N 1
ATOM 746 C CA . ALA A 1 95 ? -0.279 0.158 -3.078 1.00 97.50 95 ALA A CA 1
ATOM 747 C C . ALA A 1 95 ? -0.667 1.542 -2.545 1.00 97.50 95 ALA A C 1
ATOM 749 O O . ALA A 1 95 ? -1.589 2.150 -3.082 1.00 97.50 95 ALA A O 1
ATOM 750 N N . GLU A 1 96 ? 0.042 2.075 -1.546 1.00 96.31 96 GLU A N 1
ATOM 751 C CA . GLU A 1 96 ? -0.160 3.450 -1.070 1.00 96.31 96 GLU A CA 1
ATOM 752 C C . GLU A 1 96 ? 0.023 4.452 -2.218 1.00 96.31 96 GLU A C 1
ATOM 754 O O . GLU A 1 96 ? -0.836 5.301 -2.446 1.00 96.31 96 GLU A O 1
ATOM 759 N N . ALA A 1 97 ? 1.083 4.299 -3.014 1.00 96.56 97 ALA A N 1
ATOM 760 C CA . ALA A 1 97 ? 1.288 5.136 -4.189 1.00 96.56 97 ALA A CA 1
ATOM 761 C C . ALA A 1 97 ? 0.211 4.915 -5.277 1.00 96.56 97 ALA A C 1
ATOM 763 O O . ALA A 1 97 ? -0.164 5.863 -5.962 1.00 96.56 97 ALA A O 1
ATOM 764 N N . MET A 1 98 ? -0.327 3.699 -5.437 1.00 96.12 98 MET A N 1
ATOM 765 C CA . MET A 1 98 ? -1.416 3.420 -6.386 1.00 96.12 98 MET A CA 1
ATOM 766 C C . MET A 1 98 ? -2.725 4.084 -5.960 1.00 96.12 98 MET A C 1
ATOM 768 O O . MET A 1 98 ? -3.450 4.584 -6.816 1.00 96.12 98 MET A O 1
ATOM 772 N N . VAL A 1 99 ? -3.018 4.111 -4.658 1.00 95.12 99 VAL A N 1
ATOM 773 C CA . VAL A 1 99 ? -4.183 4.813 -4.105 1.00 95.12 99 VAL A CA 1
ATOM 774 C C . VAL A 1 99 ? -4.112 6.306 -4.432 1.00 95.12 99 VAL A C 1
ATOM 776 O O . VAL A 1 99 ? -5.095 6.866 -4.901 1.00 95.12 99 VAL A O 1
ATOM 779 N N . GLU A 1 100 ? -2.948 6.939 -4.271 1.00 93.88 100 GLU A N 1
ATOM 780 C CA . GLU A 1 100 ? -2.773 8.359 -4.621 1.00 93.88 100 GLU A CA 1
ATOM 781 C C . GLU A 1 100 ? -2.840 8.640 -6.130 1.00 93.88 100 GLU A C 1
ATOM 783 O O . GLU A 1 100 ? -3.139 9.754 -6.551 1.00 93.88 100 GLU A O 1
ATOM 788 N N . MET A 1 101 ? -2.557 7.638 -6.963 1.00 93.19 101 MET A N 1
ATOM 789 C CA . MET A 1 101 ? -2.671 7.730 -8.423 1.00 93.19 101 MET A CA 1
ATOM 790 C C . MET A 1 101 ? -4.060 7.364 -8.958 1.00 93.19 101 MET A C 1
ATOM 792 O O . MET A 1 101 ? -4.203 7.204 -10.172 1.00 93.19 101 MET A O 1
ATOM 796 N N . ASP A 1 102 ? -5.051 7.204 -8.078 1.00 91.50 102 ASP A N 1
ATOM 797 C CA . ASP A 1 102 ? -6.414 6.787 -8.421 1.00 91.50 102 ASP A CA 1
ATOM 798 C C . ASP A 1 102 ? -6.469 5.420 -9.136 1.00 91.50 102 ASP A C 1
ATOM 800 O O . ASP A 1 102 ? -7.229 5.175 -10.072 1.00 91.50 102 ASP A O 1
ATOM 804 N N . ALA A 1 103 ? -5.627 4.482 -8.685 1.00 93.94 103 ALA A N 1
ATOM 805 C CA . ALA A 1 103 ? -5.599 3.094 -9.148 1.00 93.94 103 ALA A CA 1
ATOM 806 C C . ALA A 1 103 ? -5.995 2.084 -8.043 1.00 93.94 103 ALA A C 1
ATOM 808 O O . ALA A 1 103 ? -5.296 1.081 -7.844 1.00 93.94 103 ALA A O 1
ATOM 809 N N . PRO A 1 104 ? -7.128 2.274 -7.332 1.00 94.81 104 PRO A N 1
ATOM 810 C CA . PRO A 1 104 ? -7.462 1.499 -6.134 1.00 94.81 104 PRO A CA 1
ATOM 811 C C . PRO A 1 104 ? -7.700 0.003 -6.403 1.00 94.81 104 PRO A C 1
ATOM 813 O O . PRO A 1 104 ? -7.444 -0.825 -5.531 1.00 94.81 104 PRO A O 1
ATOM 816 N N . LYS A 1 105 ? -8.111 -0.378 -7.625 1.00 94.31 105 LYS A N 1
ATOM 817 C CA . LYS A 1 105 ? -8.275 -1.794 -8.016 1.00 94.31 105 LYS A CA 1
ATOM 818 C C . LYS A 1 105 ? -6.964 -2.577 -7.943 1.00 94.31 105 LYS A C 1
ATOM 820 O O . LYS A 1 105 ? -6.962 -3.701 -7.458 1.00 94.31 105 LYS A O 1
ATOM 825 N N . HIS A 1 106 ? -5.866 -1.980 -8.408 1.00 92.81 106 HIS A N 1
ATOM 826 C CA . HIS A 1 106 ? -4.543 -2.610 -8.380 1.00 92.81 106 HIS A CA 1
ATOM 827 C C . HIS A 1 106 ? -3.945 -2.571 -6.967 1.00 92.81 106 HIS A C 1
ATOM 829 O O . HIS A 1 106 ? -3.308 -3.528 -6.536 1.00 92.81 106 HIS A O 1
ATOM 835 N N . ALA A 1 107 ? -4.217 -1.495 -6.219 1.00 96.69 107 ALA A N 1
ATOM 836 C CA . ALA A 1 107 ? -3.779 -1.357 -4.834 1.00 96.69 107 ALA A CA 1
ATOM 837 C C . ALA A 1 107 ? -4.378 -2.437 -3.917 1.00 96.69 107 ALA A C 1
ATOM 839 O O . ALA A 1 107 ? -3.669 -2.980 -3.072 1.00 96.69 107 ALA A O 1
ATOM 840 N N . LYS A 1 108 ? -5.667 -2.768 -4.091 1.00 97.50 108 LYS A N 1
ATOM 841 C CA . LYS A 1 108 ? -6.401 -3.703 -3.222 1.00 97.50 108 LYS A CA 1
ATOM 842 C C . LYS A 1 108 ? -5.682 -5.046 -3.056 1.00 97.50 108 LYS A C 1
ATOM 844 O O . LYS A 1 108 ? -5.438 -5.455 -1.927 1.00 97.50 108 LYS A O 1
ATOM 849 N N . THR A 1 109 ? -5.283 -5.694 -4.150 1.00 95.56 109 THR A N 1
ATOM 850 C CA . THR A 1 109 ? -4.632 -7.019 -4.108 1.00 95.56 109 THR A CA 1
ATOM 851 C C . THR A 1 109 ? -3.277 -6.988 -3.392 1.00 95.56 109 THR A C 1
ATOM 853 O O . THR A 1 109 ? -2.948 -7.886 -2.613 1.00 95.56 109 THR A O 1
ATOM 856 N N . LEU A 1 110 ? -2.494 -5.928 -3.607 1.00 97.44 110 LEU A N 1
ATOM 857 C CA . LEU A 1 110 ? -1.220 -5.728 -2.911 1.00 97.44 110 LEU A CA 1
ATOM 858 C C . LEU A 1 110 ? -1.432 -5.479 -1.409 1.00 97.44 110 LEU A C 1
ATOM 860 O O . LEU A 1 110 ? -0.674 -5.984 -0.581 1.00 97.44 110 LEU A O 1
ATOM 864 N N . LEU A 1 111 ? -2.487 -4.749 -1.043 1.00 98.31 111 LEU A N 1
ATOM 865 C CA . LEU A 1 111 ? -2.826 -4.470 0.353 1.00 98.31 111 LEU A CA 1
ATOM 866 C C . LEU A 1 111 ? -3.330 -5.710 1.083 1.00 98.31 111 LEU A C 1
ATOM 868 O O . LEU A 1 111 ? -2.902 -5.951 2.206 1.00 98.31 111 LEU A O 1
ATOM 872 N N . GLU A 1 112 ? -4.170 -6.528 0.450 1.00 97.69 112 GLU A N 1
ATOM 873 C CA . GLU A 1 112 ? -4.600 -7.823 0.994 1.00 97.69 112 GLU A CA 1
ATOM 874 C C . GLU A 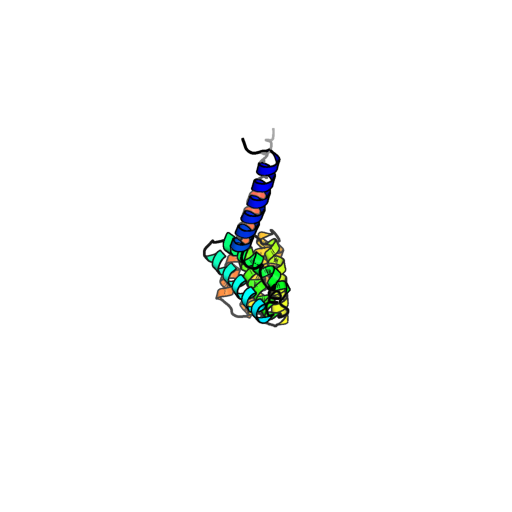1 112 ? -3.391 -8.729 1.280 1.00 97.69 112 GLU A C 1
ATOM 876 O O . GLU A 1 112 ? -3.296 -9.327 2.355 1.00 97.69 112 GLU A O 1
ATOM 881 N N . THR A 1 113 ? -2.420 -8.752 0.362 1.00 97.31 113 THR A N 1
ATOM 882 C CA . THR A 1 113 ? -1.158 -9.488 0.534 1.00 97.31 113 THR A CA 1
ATOM 883 C C . THR A 1 113 ? -0.351 -8.947 1.718 1.00 97.31 113 THR A C 1
ATOM 885 O O . THR A 1 113 ? 0.068 -9.714 2.586 1.00 97.31 113 THR A O 1
ATOM 888 N N . ALA A 1 114 ? -0.164 -7.626 1.797 1.00 98.12 114 ALA A N 1
ATOM 889 C CA . ALA A 1 114 ? 0.581 -6.994 2.884 1.00 98.12 114 ALA A CA 1
ATOM 890 C C . ALA A 1 114 ? -0.077 -7.223 4.255 1.00 98.12 114 ALA A C 1
ATOM 892 O O . ALA A 1 114 ? 0.613 -7.592 5.203 1.00 98.12 114 ALA A O 1
ATOM 893 N N . VAL A 1 115 ? -1.403 -7.055 4.357 1.00 98.25 115 VAL A N 1
ATOM 894 C CA . VAL A 1 115 ? -2.171 -7.318 5.587 1.00 98.25 115 VAL A CA 1
ATOM 895 C C . VAL A 1 115 ? -1.979 -8.763 6.031 1.00 98.25 115 VAL A C 1
ATOM 897 O O . VAL A 1 115 ? -1.610 -8.994 7.179 1.00 98.25 115 VAL A O 1
ATOM 900 N N . SER A 1 116 ? -2.150 -9.723 5.116 1.00 98.00 116 SER A N 1
ATOM 901 C CA . SER A 1 116 ? -2.013 -11.147 5.434 1.00 98.00 116 SER A CA 1
ATOM 902 C C . SER A 1 116 ? -0.633 -11.483 6.004 1.00 98.00 116 SER A C 1
ATOM 904 O O . SER A 1 116 ? -0.534 -12.179 7.015 1.00 98.00 116 SER A O 1
ATOM 906 N N . ILE A 1 117 ? 0.436 -10.957 5.401 1.00 98.44 117 ILE A N 1
ATOM 907 C CA . ILE A 1 117 ? 1.802 -11.218 5.866 1.00 98.44 117 ILE A CA 1
ATOM 908 C C . ILE A 1 117 ? 2.071 -10.540 7.217 1.00 98.44 117 ILE A C 1
ATOM 910 O O . ILE A 1 117 ? 2.649 -11.175 8.099 1.00 98.44 117 ILE A O 1
ATOM 914 N N . TYR A 1 118 ? 1.648 -9.286 7.412 1.00 98.25 118 TYR A N 1
ATOM 915 C CA . TYR A 1 118 ? 1.860 -8.589 8.686 1.00 98.25 118 TYR A CA 1
ATOM 916 C C . TYR A 1 118 ? 1.068 -9.203 9.842 1.00 98.25 118 TYR A C 1
ATOM 918 O O . TYR A 1 118 ? 1.569 -9.261 10.967 1.00 98.25 118 TYR A O 1
ATOM 926 N N . ASP A 1 119 ? -0.131 -9.719 9.570 1.00 96.62 119 ASP A N 1
ATOM 927 C CA . ASP A 1 119 ? -0.898 -10.487 10.550 1.00 96.62 119 ASP A CA 1
ATOM 928 C C . ASP A 1 119 ? -0.171 -11.773 10.946 1.00 96.62 119 ASP A C 1
ATOM 930 O O . ASP A 1 119 ? -0.031 -12.067 12.133 1.00 96.62 119 ASP A O 1
ATOM 934 N N . GLN A 1 120 ? 0.345 -12.520 9.963 1.00 97.25 120 GLN A N 1
ATOM 935 C CA . GLN A 1 120 ? 1.100 -13.752 10.206 1.00 97.25 120 GLN A CA 1
ATOM 936 C C . GLN A 1 120 ? 2.403 -13.499 10.971 1.00 97.25 120 GLN A C 1
ATOM 938 O O . GLN A 1 120 ? 2.799 -14.322 11.796 1.00 97.25 120 GLN A O 1
ATOM 943 N N . SER A 1 121 ? 3.067 -12.366 10.727 1.00 96.31 121 SER A N 1
ATOM 944 C CA . SER A 1 121 ? 4.292 -11.989 11.437 1.00 96.31 121 SER A CA 1
ATOM 945 C C . SER A 1 121 ? 4.034 -11.377 12.817 1.00 96.31 121 SER A C 1
ATOM 947 O O . SER A 1 121 ? 4.987 -11.127 13.553 1.00 96.31 121 SER A O 1
ATOM 949 N N . GLY A 1 122 ? 2.774 -11.093 13.166 1.00 94.88 122 GLY A N 1
ATOM 950 C CA . GLY A 1 122 ? 2.398 -10.432 14.414 1.00 94.88 122 GLY A CA 1
ATOM 951 C C . GLY A 1 122 ? 2.765 -8.944 14.486 1.00 94.88 122 GLY A C 1
ATOM 952 O O . GLY A 1 122 ? 2.725 -8.371 15.575 1.00 94.88 122 GLY A O 1
ATOM 953 N N . ASP A 1 123 ? 3.101 -8.297 13.363 1.00 95.62 123 ASP A N 1
ATOM 954 C CA . ASP A 1 123 ? 3.407 -6.861 13.338 1.00 95.62 123 ASP A CA 1
ATOM 955 C C . ASP A 1 123 ? 2.105 -6.059 13.267 1.00 95.62 123 ASP A C 1
ATOM 957 O O . ASP A 1 123 ? 1.664 -5.602 12.211 1.00 95.62 123 ASP A O 1
ATOM 961 N N . GLN A 1 124 ? 1.470 -5.901 14.426 1.00 94.50 124 GLN A N 1
ATOM 962 C CA . GLN A 1 124 ? 0.164 -5.252 14.547 1.00 94.50 124 GLN A CA 1
ATOM 963 C C . GLN A 1 124 ? 0.174 -3.800 14.054 1.00 94.50 124 GLN A C 1
ATOM 965 O O . GLN A 1 124 ? -0.829 -3.312 13.532 1.00 94.50 124 GLN A O 1
ATOM 970 N N . LYS A 1 125 ? 1.311 -3.104 14.172 1.00 94.38 125 LYS A N 1
ATOM 971 C CA . LYS A 1 125 ? 1.435 -1.709 13.744 1.00 94.38 125 LYS A CA 1
ATOM 972 C C . LYS A 1 125 ? 1.443 -1.598 12.223 1.00 94.38 125 LYS A C 1
ATOM 974 O O . LYS A 1 125 ? 0.706 -0.780 11.664 1.00 94.38 125 LYS A O 1
ATOM 979 N N . LEU A 1 126 ? 2.248 -2.415 11.543 1.00 95.88 126 LEU A N 1
ATOM 980 C CA . LEU A 1 126 ? 2.257 -2.447 10.081 1.00 95.88 126 LEU A CA 1
ATOM 981 C C . LEU A 1 126 ? 0.970 -3.052 9.518 1.00 95.88 126 LEU A C 1
ATOM 983 O O . LEU A 1 126 ? 0.465 -2.551 8.513 1.00 95.88 126 LEU A O 1
ATOM 987 N N . ALA A 1 127 ? 0.375 -4.031 10.202 1.00 96.75 127 ALA A N 1
ATOM 988 C CA . ALA A 1 127 ? -0.921 -4.580 9.827 1.00 96.75 127 ALA A CA 1
ATOM 989 C C . ALA A 1 127 ? -2.034 -3.517 9.906 1.00 96.75 127 ALA A C 1
ATOM 991 O O . ALA A 1 127 ? -2.828 -3.391 8.975 1.00 96.75 127 ALA A O 1
ATOM 992 N N . ALA A 1 128 ? -2.074 -2.696 10.964 1.00 96.62 128 ALA A N 1
ATOM 993 C CA . ALA A 1 128 ? -3.026 -1.587 11.084 1.00 96.62 128 ALA A CA 1
ATOM 994 C C . ALA A 1 128 ? -2.826 -0.532 9.983 1.00 96.62 128 ALA A C 1
ATOM 996 O O . ALA A 1 128 ? -3.798 -0.071 9.378 1.00 96.62 128 ALA A O 1
ATOM 997 N N . ARG A 1 129 ? -1.572 -0.189 9.658 1.00 96.44 129 ARG A N 1
ATOM 998 C CA . ARG A 1 129 ? -1.262 0.706 8.531 1.00 96.44 129 ARG A CA 1
ATOM 999 C C . ARG A 1 129 ? -1.750 0.129 7.199 1.00 96.44 129 ARG A C 1
ATOM 1001 O O . ARG A 1 129 ? -2.428 0.832 6.454 1.00 96.44 129 ARG A O 1
ATOM 1008 N N . ALA A 1 130 ? -1.454 -1.138 6.916 1.00 97.94 130 ALA A N 1
ATOM 1009 C CA . ALA A 1 130 ? -1.873 -1.792 5.679 1.00 97.94 130 ALA A CA 1
ATOM 1010 C C . ALA A 1 130 ? -3.403 -1.882 5.567 1.00 97.94 130 ALA A C 1
ATOM 1012 O O . ALA A 1 130 ? -3.958 -1.559 4.519 1.00 97.94 130 ALA A O 1
ATOM 1013 N N . ARG A 1 131 ? -4.103 -2.204 6.662 1.00 98.12 131 ARG A N 1
ATOM 1014 C CA . ARG A 1 131 ? -5.572 -2.167 6.716 1.00 98.12 131 ARG A CA 1
ATOM 1015 C C . ARG A 1 131 ? -6.139 -0.760 6.522 1.00 98.12 131 ARG A C 1
ATOM 1017 O O . ARG A 1 131 ? -7.160 -0.619 5.863 1.00 98.12 131 ARG A O 1
ATOM 1024 N N . THR A 1 132 ? -5.479 0.282 7.033 1.00 97.56 132 THR A N 1
ATOM 1025 C CA . THR A 1 132 ? -5.890 1.681 6.798 1.00 97.56 132 THR A CA 1
ATOM 1026 C C . THR A 1 132 ? -5.862 2.008 5.306 1.00 97.56 132 THR A C 1
ATOM 1028 O O . THR A 1 132 ? -6.826 2.540 4.756 1.00 97.56 132 THR A O 1
ATOM 1031 N N . ALA A 1 133 ? -4.764 1.654 4.635 1.00 97.12 133 ALA A N 1
ATOM 1032 C CA . ALA A 1 133 ? -4.627 1.845 3.198 1.00 97.12 133 ALA A CA 1
ATOM 1033 C C . ALA A 1 133 ? -5.628 0.980 2.409 1.00 97.12 133 ALA A C 1
ATOM 1035 O O . ALA A 1 133 ? -6.230 1.475 1.457 1.00 97.12 133 ALA A O 1
ATOM 1036 N N . LEU A 1 134 ? -5.871 -0.270 2.832 1.00 98.25 134 LEU A N 1
ATOM 1037 C CA . LEU A 1 134 ? -6.893 -1.148 2.245 1.00 98.25 134 LEU A CA 1
ATOM 1038 C C . LEU A 1 134 ? -8.279 -0.522 2.346 1.00 98.25 134 LEU A C 1
ATOM 1040 O O . LEU A 1 134 ? -8.997 -0.458 1.355 1.00 98.25 134 LEU A O 1
ATOM 1044 N N . ALA A 1 135 ? -8.636 -0.012 3.521 1.00 97.12 135 ALA A N 1
ATOM 1045 C CA . ALA A 1 135 ? -9.920 0.623 3.742 1.00 97.12 135 ALA A CA 1
ATOM 1046 C C . ALA A 1 135 ? -10.112 1.846 2.841 1.00 97.12 135 ALA A C 1
ATOM 1048 O O . ALA A 1 135 ? -11.158 1.988 2.214 1.00 97.12 135 ALA A O 1
ATOM 1049 N N . ARG A 1 136 ? -9.077 2.682 2.693 1.00 96.00 136 ARG A N 1
ATOM 1050 C CA . ARG A 1 136 ? -9.105 3.810 1.753 1.00 96.00 136 ARG A CA 1
ATOM 1051 C C . ARG A 1 136 ? -9.280 3.346 0.304 1.00 96.00 136 ARG A C 1
ATOM 1053 O O . ARG A 1 136 ? -10.086 3.927 -0.416 1.00 96.00 136 ARG A O 1
ATOM 1060 N N . ALA A 1 137 ? -8.579 2.293 -0.119 1.00 96.88 137 ALA A N 1
ATOM 1061 C CA . ALA A 1 137 ? -8.754 1.721 -1.453 1.00 96.88 137 ALA A CA 1
ATOM 1062 C C . ALA A 1 137 ? -10.180 1.181 -1.669 1.00 96.88 137 ALA A C 1
ATOM 1064 O O . ALA A 1 137 ? -10.748 1.390 -2.735 1.00 96.88 137 ALA A O 1
ATOM 1065 N N . LEU A 1 138 ? -10.776 0.531 -0.664 1.00 96.19 138 LEU A N 1
ATOM 1066 C CA . LEU A 1 138 ? -12.159 0.043 -0.708 1.00 96.19 138 LEU A CA 1
ATOM 1067 C C . LEU A 1 138 ? -13.161 1.195 -0.833 1.00 96.19 138 LEU A C 1
ATOM 1069 O O . LEU A 1 138 ? -14.053 1.130 -1.673 1.00 96.19 138 LEU A O 1
ATOM 1073 N N . LEU A 1 139 ? -12.975 2.278 -0.078 1.00 94.12 139 LEU A N 1
ATOM 1074 C CA . LEU A 1 139 ? -13.831 3.463 -0.177 1.00 94.12 139 LEU A CA 1
ATOM 1075 C C . LEU A 1 139 ? -13.755 4.124 -1.560 1.00 94.12 139 LEU A C 1
ATOM 1077 O O . LEU A 1 139 ? -14.787 4.493 -2.105 1.00 94.12 139 LEU A O 1
ATOM 1081 N N . LEU A 1 140 ? -12.565 4.206 -2.168 1.00 93.19 140 LEU A N 1
ATOM 1082 C CA . LEU A 1 140 ? -12.408 4.686 -3.551 1.00 93.19 140 LEU A CA 1
ATOM 1083 C C . LEU A 1 140 ? -13.056 3.760 -4.596 1.00 93.19 140 LEU A C 1
ATOM 1085 O O . LEU A 1 140 ? -13.287 4.170 -5.729 1.00 93.19 140 LEU A O 1
ATOM 1089 N N . LEU A 1 141 ? -13.326 2.504 -4.237 1.00 94.19 141 LEU A N 1
ATOM 1090 C CA . LEU A 1 141 ? -14.062 1.543 -5.062 1.00 94.19 141 LEU A CA 1
ATOM 1091 C C . LEU A 1 141 ? -15.568 1.540 -4.768 1.00 94.19 141 LEU A C 1
ATOM 1093 O O . LEU A 1 141 ? -16.261 0.648 -5.258 1.00 94.19 141 LEU A O 1
ATOM 1097 N N . ASP A 1 142 ? -16.057 2.489 -3.962 1.00 92.56 142 ASP A N 1
ATOM 1098 C CA . ASP A 1 142 ? -17.424 2.528 -3.434 1.00 92.56 142 ASP A CA 1
ATOM 1099 C C . ASP A 1 142 ? -17.819 1.241 -2.677 1.00 92.56 142 ASP A C 1
ATOM 1101 O O . ASP A 1 142 ? -18.997 0.882 -2.590 1.00 92.56 142 ASP A O 1
ATOM 1105 N N . ASP A 1 143 ? -16.838 0.523 -2.120 1.00 92.00 143 ASP A N 1
ATOM 1106 C CA . ASP A 1 143 ? -17.062 -0.691 -1.343 1.00 92.00 143 ASP A CA 1
ATOM 1107 C C . ASP A 1 143 ? -17.312 -0.324 0.135 1.00 92.00 143 ASP A C 1
ATOM 1109 O O . ASP A 1 143 ? -16.392 0.120 0.838 1.00 92.00 143 ASP A O 1
ATOM 1113 N N . PRO A 1 144 ? -18.541 -0.527 0.653 1.00 90.69 144 PRO A N 1
ATOM 1114 C CA . PRO A 1 144 ? -18.901 -0.126 2.010 1.00 90.69 144 PRO A CA 1
ATOM 1115 C C . PRO A 1 144 ? -18.131 -0.900 3.086 1.00 90.69 144 PRO A C 1
ATOM 1117 O O . PRO A 1 144 ? -18.070 -0.446 4.232 1.00 90.69 144 PRO A O 1
ATOM 1120 N N . THR A 1 145 ? -17.510 -2.036 2.744 1.00 94.12 145 THR A N 1
ATOM 1121 C CA . THR A 1 145 ? -16.640 -2.769 3.674 1.00 94.12 145 THR A CA 1
ATOM 1122 C C . THR A 1 145 ? -15.461 -1.921 4.152 1.00 94.12 145 THR A C 1
ATOM 1124 O O . THR A 1 145 ? -15.007 -2.117 5.278 1.00 94.12 145 THR A O 1
ATOM 1127 N N . GLY A 1 146 ? -15.040 -0.906 3.385 1.00 93.56 146 GLY A N 1
ATOM 1128 C CA . GLY A 1 146 ? -14.012 0.048 3.805 1.00 93.56 146 GLY A CA 1
ATOM 1129 C C . GLY A 1 146 ? -14.331 0.739 5.136 1.00 93.56 146 GLY A C 1
ATOM 1130 O O . GLY A 1 146 ? -13.448 0.885 5.978 1.00 93.56 146 GLY A O 1
ATOM 1131 N N . HIS A 1 147 ? -15.598 1.076 5.402 1.00 93.62 147 HIS A N 1
ATOM 1132 C CA . HIS A 1 147 ? -15.989 1.666 6.688 1.00 93.62 147 HIS A CA 1
ATOM 1133 C C . HIS A 1 147 ? -15.812 0.698 7.862 1.00 93.62 147 HIS A C 1
ATOM 1135 O O . HIS A 1 147 ? -15.385 1.110 8.941 1.00 93.62 147 HIS A O 1
ATOM 1141 N N . HIS A 1 148 ? -16.123 -0.584 7.659 1.00 94.56 148 HIS A N 1
ATOM 1142 C CA . HIS A 1 148 ? -15.935 -1.610 8.683 1.00 94.56 148 HIS A CA 1
ATOM 1143 C C . HIS A 1 148 ? -14.450 -1.818 8.983 1.00 94.56 148 HIS A C 1
ATOM 1145 O O . HIS A 1 148 ? -14.063 -1.811 10.149 1.00 94.56 148 HIS A O 1
ATOM 1151 N N . VAL A 1 149 ? -13.609 -1.884 7.945 1.00 96.56 149 VAL A N 1
ATOM 1152 C CA . VAL A 1 149 ? -12.154 -1.999 8.117 1.00 96.56 149 VAL A CA 1
ATOM 1153 C C . VAL A 1 149 ? -11.589 -0.781 8.861 1.00 96.56 149 VAL A C 1
ATOM 1155 O O . VAL A 1 149 ? -10.767 -0.954 9.757 1.00 96.56 149 VAL A O 1
ATOM 1158 N N . LEU A 1 150 ? -12.045 0.448 8.570 1.00 96.50 150 LEU A N 1
ATOM 1159 C CA . LEU A 1 150 ? -11.618 1.636 9.329 1.00 96.50 150 LEU A CA 1
ATOM 1160 C C . LEU A 1 150 ? -12.005 1.559 10.813 1.00 96.50 150 LEU A C 1
ATOM 1162 O O . LEU A 1 150 ? -11.212 1.960 11.664 1.00 96.50 150 LEU A O 1
ATOM 1166 N N . ALA A 1 151 ? -13.194 1.043 11.134 1.00 95.19 151 ALA A N 1
ATOM 1167 C CA . ALA A 1 151 ? -13.625 0.874 12.520 1.00 95.19 151 ALA A CA 1
ATOM 1168 C C . ALA A 1 151 ? -12.743 -0.139 13.272 1.00 95.19 151 ALA A C 1
ATOM 1170 O O . ALA A 1 151 ? -12.283 0.157 14.372 1.00 95.19 151 ALA A O 1
ATOM 1171 N N . GLU A 1 152 ? -12.432 -1.282 12.653 1.00 95.62 152 GLU A N 1
ATOM 1172 C CA . GLU A 1 152 ? -11.527 -2.287 13.231 1.00 95.62 152 GLU A CA 1
ATOM 1173 C C . GLU A 1 152 ? -10.113 -1.734 13.442 1.00 95.62 152 GLU A C 1
ATOM 1175 O O . GLU A 1 152 ? -9.501 -1.939 14.491 1.00 95.62 152 GLU A O 1
ATOM 1180 N N . VAL A 1 153 ? -9.594 -0.988 12.461 1.00 97.00 153 VAL A N 1
ATOM 1181 C CA . VAL A 1 153 ? -8.286 -0.331 12.563 1.00 97.00 153 VAL A CA 1
ATOM 1182 C C . VAL A 1 153 ? -8.267 0.671 13.708 1.00 97.00 153 VAL A C 1
ATOM 1184 O O . VAL A 1 153 ? -7.300 0.703 14.466 1.00 97.00 153 VAL A O 1
ATOM 1187 N N . ARG A 1 154 ? -9.311 1.493 13.850 1.00 96.75 154 ARG A N 1
ATOM 1188 C CA . ARG A 1 154 ? -9.418 2.466 14.943 1.00 96.75 154 ARG A CA 1
ATOM 1189 C C . ARG A 1 154 ? -9.307 1.767 16.297 1.00 96.75 154 ARG A C 1
ATOM 1191 O O . ARG A 1 154 ? -8.501 2.176 17.129 1.00 96.75 154 ARG A O 1
ATOM 1198 N N . ASP A 1 155 ? -10.067 0.694 16.489 1.00 95.31 155 ASP A N 1
ATOM 1199 C CA . ASP A 1 155 ? -10.081 -0.058 17.743 1.00 95.31 155 ASP A CA 1
ATOM 1200 C C . ASP A 1 155 ? -8.709 -0.719 18.009 1.00 95.31 155 ASP A C 1
ATOM 1202 O O . ASP A 1 155 ? -8.196 -0.667 19.131 1.00 95.31 155 ASP A O 1
ATOM 1206 N N . ALA A 1 156 ? -8.047 -1.236 16.966 1.00 94.56 156 ALA A N 1
ATOM 1207 C CA . ALA A 1 156 ? -6.681 -1.754 17.057 1.00 94.56 156 ALA A CA 1
ATOM 1208 C C . ALA A 1 156 ? -5.654 -0.667 17.427 1.00 94.56 156 ALA A C 1
ATOM 1210 O O . ALA A 1 156 ? -4.787 -0.895 18.268 1.00 94.56 156 ALA A O 1
ATOM 1211 N N . LEU A 1 157 ? -5.747 0.533 16.847 1.00 95.25 157 LEU A N 1
ATOM 1212 C CA . LEU A 1 157 ? -4.833 1.644 17.145 1.00 95.25 157 LEU A CA 1
ATOM 1213 C C . LEU A 1 157 ? -5.016 2.197 18.563 1.00 95.25 157 LEU A C 1
ATOM 1215 O O . LEU A 1 157 ? -4.030 2.602 19.184 1.00 95.25 157 LEU A O 1
ATOM 1219 N N . ILE A 1 158 ? -6.244 2.171 19.091 1.00 95.75 158 ILE A N 1
ATOM 1220 C CA . ILE A 1 158 ? -6.521 2.464 20.504 1.00 95.75 158 ILE A CA 1
ATOM 1221 C C . ILE A 1 158 ? -5.811 1.439 21.392 1.00 95.75 158 ILE A C 1
ATOM 1223 O O . ILE A 1 158 ? -5.104 1.826 22.321 1.00 95.75 158 ILE A O 1
ATOM 1227 N N . ALA A 1 159 ? -5.941 0.145 21.083 1.00 94.81 159 ALA A N 1
ATOM 1228 C CA . ALA A 1 159 ? -5.286 -0.921 21.841 1.00 94.81 159 ALA A CA 1
ATOM 1229 C C . ALA A 1 159 ? -3.747 -0.843 21.780 1.00 94.81 159 ALA A C 1
ATOM 1231 O O . ALA A 1 159 ? -3.077 -1.147 22.766 1.00 94.81 159 ALA A O 1
ATOM 1232 N N . LEU A 1 160 ? -3.187 -0.403 20.648 1.00 94.38 160 LEU A N 1
ATOM 1233 C CA . LEU A 1 160 ? -1.745 -0.202 20.465 1.00 94.38 160 LEU A CA 1
ATOM 1234 C C . LEU A 1 160 ? -1.216 1.096 21.096 1.00 94.38 160 LEU A C 1
ATOM 1236 O O . LEU A 1 160 ? -0.003 1.252 21.219 1.00 94.38 160 LEU A O 1
ATOM 1240 N N . GLY A 1 161 ? -2.089 2.031 21.483 1.00 94.50 161 GLY A N 1
ATOM 1241 C CA . GLY A 1 161 ? -1.677 3.328 22.019 1.00 94.50 161 GLY A CA 1
ATOM 1242 C C . GLY A 1 161 ? -0.956 4.205 20.989 1.00 94.50 161 GLY A C 1
ATOM 1243 O O . GLY A 1 161 ? 0.018 4.873 21.328 1.00 94.50 161 GLY A O 1
ATOM 1244 N N . GLU A 1 162 ? -1.414 4.206 19.731 1.00 93.06 162 GLU A N 1
ATOM 1245 C CA . GLU A 1 162 ? -0.803 4.941 18.609 1.00 93.06 162 GLU A CA 1
ATOM 1246 C C . GLU A 1 162 ? -1.617 6.207 18.246 1.00 93.06 162 GLU A C 1
ATOM 1248 O O . GLU A 1 162 ? -2.321 6.233 17.229 1.00 93.06 162 GLU A O 1
ATOM 1253 N N . PRO A 1 163 ? -1.530 7.303 19.029 1.00 91.69 163 PRO A N 1
ATOM 1254 C CA . PRO A 1 163 ? -2.439 8.448 18.904 1.00 91.69 163 PRO A CA 1
ATOM 1255 C C . PRO A 1 163 ? -2.327 9.172 17.556 1.00 91.69 163 PRO A C 1
ATOM 1257 O O . PRO A 1 163 ? -3.319 9.637 17.008 1.00 91.69 163 PRO A O 1
ATOM 1260 N N . GLN A 1 164 ? -1.126 9.240 16.976 1.00 90.94 164 GLN A N 1
ATOM 1261 C CA . GLN A 1 164 ? -0.902 9.914 15.689 1.00 90.94 164 GLN A CA 1
ATOM 1262 C C . GLN A 1 164 ? -1.439 9.115 14.495 1.00 90.94 164 GLN A C 1
ATOM 1264 O O . GLN A 1 164 ? -1.763 9.676 13.447 1.00 90.94 164 GLN A O 1
ATOM 1269 N N . ALA A 1 165 ? -1.486 7.788 14.606 1.00 90.50 165 ALA A N 1
ATOM 1270 C CA . ALA A 1 165 ? -2.132 6.956 13.599 1.00 90.50 165 ALA A CA 1
ATOM 1271 C C . ALA A 1 165 ? -3.655 7.029 13.752 1.00 90.50 165 ALA A C 1
ATOM 1273 O O . ALA A 1 165 ? -4.352 7.156 12.750 1.00 90.50 165 ALA A O 1
ATOM 1274 N N . LEU A 1 166 ? -4.145 7.034 14.997 1.00 94.00 166 LEU A N 1
ATOM 1275 C CA . LEU A 1 166 ? -5.566 7.149 15.307 1.00 94.00 166 LEU A CA 1
ATOM 1276 C C . LEU A 1 166 ? -6.177 8.424 14.713 1.00 94.00 166 LEU A C 1
ATOM 1278 O O . LEU A 1 166 ? -7.150 8.325 13.977 1.00 94.00 166 LEU A O 1
ATOM 1282 N N . LEU A 1 167 ? -5.547 9.587 14.915 1.00 93.94 167 LEU A N 1
ATOM 1283 C CA . LEU A 1 167 ? -6.024 10.860 14.351 1.00 93.94 167 LEU A CA 1
ATOM 1284 C C . LEU A 1 167 ? -6.164 10.828 12.822 1.00 93.94 167 LEU A C 1
ATOM 1286 O O . LEU A 1 167 ? -7.100 11.393 12.263 1.00 93.94 167 LEU A O 1
ATOM 1290 N N . ARG A 1 168 ? -5.242 10.150 12.127 1.00 91.50 168 ARG A N 1
ATOM 1291 C CA . ARG A 1 168 ? -5.309 10.003 10.665 1.00 91.50 168 ARG A CA 1
ATOM 1292 C C . ARG A 1 168 ? -6.475 9.114 10.237 1.00 91.50 168 ARG A C 1
ATOM 1294 O O . ARG A 1 168 ? -7.124 9.407 9.240 1.00 91.50 168 ARG A O 1
ATOM 1301 N N . VAL A 1 169 ? -6.745 8.046 10.984 1.00 94.12 169 VAL A N 1
ATOM 1302 C CA . VAL A 1 169 ? -7.883 7.152 10.731 1.00 94.12 169 VAL A CA 1
ATOM 1303 C C . VAL A 1 169 ? -9.207 7.847 11.038 1.00 94.12 169 VAL A C 1
ATOM 1305 O O . VAL A 1 169 ? -10.150 7.708 10.269 1.00 94.12 169 VAL A O 1
ATOM 1308 N N . GLU A 1 170 ? -9.277 8.636 12.108 1.00 94.31 170 GLU A N 1
ATOM 1309 C CA . GLU A 1 170 ? -10.465 9.424 12.452 1.00 94.31 170 GLU A CA 1
ATOM 1310 C C . GLU A 1 170 ? -10.802 10.453 11.370 1.00 94.31 170 GLU A C 1
ATOM 1312 O O . GLU A 1 170 ? -11.961 10.539 10.967 1.00 94.31 170 GLU A O 1
ATOM 1317 N N . ALA A 1 171 ? -9.797 11.152 10.830 1.00 92.94 171 ALA A N 1
ATOM 1318 C CA . ALA A 1 171 ? -9.987 12.053 9.694 1.00 92.94 171 ALA A CA 1
ATOM 1319 C C . ALA A 1 171 ? -10.551 11.314 8.466 1.00 92.94 171 ALA A C 1
ATOM 1321 O O . ALA A 1 171 ? -11.536 11.751 7.882 1.00 92.94 171 ALA A O 1
ATOM 1322 N N . LEU A 1 172 ? -10.004 10.138 8.130 1.00 91.31 172 LEU A N 1
ATOM 1323 C CA . LEU A 1 172 ? -10.519 9.321 7.023 1.00 91.31 172 LEU A CA 1
ATOM 1324 C C . LEU A 1 172 ? -11.962 8.849 7.250 1.00 91.31 172 LEU A C 1
ATOM 1326 O O . LEU A 1 172 ? -12.745 8.795 6.303 1.00 91.31 172 LEU A O 1
ATOM 1330 N N . ILE A 1 173 ? -12.325 8.489 8.485 1.00 92.25 173 ILE A N 1
ATOM 1331 C CA . ILE A 1 173 ? -13.702 8.109 8.831 1.00 92.25 173 ILE A CA 1
ATOM 1332 C C . ILE A 1 173 ? -14.645 9.294 8.612 1.00 92.25 173 ILE A C 1
ATOM 1334 O O . ILE A 1 173 ? -15.713 9.107 8.028 1.00 92.25 173 ILE A O 1
ATOM 1338 N N . GLN A 1 174 ? -14.251 10.488 9.059 1.00 90.81 174 GLN A N 1
ATOM 1339 C CA . GLN A 1 174 ? -15.043 11.702 8.893 1.00 90.81 174 GLN A CA 1
ATOM 1340 C C . GLN A 1 174 ? -15.235 12.046 7.408 1.00 90.81 174 GLN A C 1
ATOM 1342 O O . GLN A 1 174 ? -16.374 12.184 6.963 1.00 90.81 174 GLN A O 1
ATOM 1347 N N . ASP A 1 175 ? -14.157 12.073 6.621 1.00 87.94 175 ASP A N 1
ATOM 1348 C CA . ASP A 1 175 ? -14.209 12.359 5.179 1.00 87.94 175 ASP A CA 1
ATOM 1349 C C . ASP A 1 175 ? -15.137 11.380 4.435 1.00 87.94 175 ASP A C 1
ATOM 1351 O O . ASP A 1 175 ? -15.926 11.758 3.559 1.00 87.94 175 ASP A O 1
ATOM 1355 N N . ALA A 1 176 ? -15.077 10.097 4.803 1.00 85.31 176 ALA A N 1
ATOM 1356 C CA . ALA A 1 176 ? -15.903 9.059 4.201 1.00 85.31 176 ALA A CA 1
ATOM 1357 C C . ALA A 1 176 ? -17.392 9.204 4.572 1.00 85.31 176 ALA A C 1
ATOM 1359 O O . ALA A 1 176 ? -18.264 8.919 3.747 1.00 85.31 176 ALA A O 1
ATOM 1360 N N . GLN A 1 177 ? -17.698 9.654 5.793 1.00 84.56 177 GLN A N 1
ATOM 1361 C CA . GLN A 1 177 ? -19.068 9.954 6.223 1.00 84.56 177 GLN A CA 1
ATOM 1362 C C . GLN A 1 177 ? -19.634 11.161 5.471 1.00 84.56 177 GLN A C 1
ATOM 1364 O O . GLN A 1 177 ? -20.735 11.072 4.932 1.00 84.56 177 GLN A O 1
ATOM 1369 N N . GLU A 1 178 ? -18.864 12.245 5.354 1.00 82.19 178 GLU A N 1
ATOM 1370 C CA . GLU A 1 178 ? -19.274 13.457 4.635 1.00 82.19 178 GLU A CA 1
ATOM 1371 C C . GLU A 1 178 ? -19.535 13.175 3.147 1.00 82.19 178 GLU A C 1
ATOM 1373 O O . GLU A 1 178 ? -20.550 13.603 2.592 1.00 82.19 178 GLU A O 1
ATOM 1378 N N . THR A 1 179 ? -18.674 12.377 2.509 1.00 73.81 179 THR A N 1
ATOM 1379 C CA . THR A 1 179 ? -18.842 11.966 1.105 1.00 73.81 179 THR A CA 1
ATOM 1380 C C . THR A 1 179 ? -20.072 11.071 0.920 1.00 73.81 179 THR A C 1
ATOM 1382 O O . THR A 1 179 ? -20.864 11.266 -0.009 1.00 73.81 179 THR A O 1
ATOM 1385 N N . GLY A 1 180 ? -20.279 10.113 1.830 1.00 66.44 180 GLY A N 1
ATOM 1386 C CA . GLY A 1 180 ? -21.447 9.233 1.822 1.00 66.44 180 GLY A CA 1
ATOM 1387 C C . GLY A 1 180 ? -22.762 9.987 2.037 1.00 66.44 180 GLY A C 1
ATOM 1388 O O . GLY A 1 180 ? -23.753 9.718 1.352 1.00 66.44 180 GLY A O 1
ATOM 1389 N N . ASP A 1 181 ? -22.775 10.965 2.940 1.00 59.09 181 ASP A N 1
ATOM 1390 C CA . ASP A 1 181 ? -23.945 11.794 3.225 1.00 59.09 181 ASP A CA 1
ATOM 1391 C C . ASP A 1 181 ? -24.233 12.789 2.094 1.00 59.09 181 ASP A C 1
ATOM 1393 O O . ASP A 1 181 ? -25.396 12.967 1.719 1.00 59.09 181 ASP A O 1
ATOM 1397 N N . ALA A 1 182 ? -23.203 13.350 1.453 1.00 57.50 182 ALA A N 1
ATOM 1398 C CA . ALA A 1 182 ? -23.361 14.159 0.247 1.00 57.50 182 ALA A CA 1
ATOM 1399 C C . ALA A 1 182 ? -24.000 13.344 -0.892 1.00 57.50 182 ALA A C 1
ATOM 1401 O O . ALA A 1 182 ? -25.003 13.774 -1.470 1.00 57.50 182 ALA A O 1
ATOM 1402 N N . ALA A 1 183 ? -23.507 12.129 -1.156 1.00 55.72 183 ALA A N 1
ATOM 1403 C CA . ALA A 1 183 ? -24.073 11.231 -2.164 1.00 55.72 183 ALA A CA 1
ATOM 1404 C C . ALA A 1 183 ? -25.526 10.817 -1.844 1.00 55.72 183 ALA A C 1
ATOM 1406 O O . ALA A 1 183 ? -26.378 10.770 -2.741 1.00 55.72 183 ALA A O 1
ATOM 1407 N N . ARG A 1 184 ? -25.853 10.576 -0.563 1.00 53.44 184 ARG A N 1
ATOM 1408 C CA . ARG A 1 184 ? -27.232 10.304 -0.113 1.00 53.44 184 ARG A CA 1
ATOM 1409 C C . ARG A 1 184 ? -28.141 11.526 -0.255 1.00 53.44 184 ARG A C 1
ATOM 1411 O O . ARG A 1 184 ? -29.284 11.362 -0.680 1.00 53.44 184 ARG A O 1
ATOM 1418 N N . SER A 1 185 ? -27.650 12.732 0.034 1.00 46.81 185 SER A N 1
ATOM 1419 C CA . SER A 1 185 ? -28.422 13.978 -0.086 1.00 46.81 185 SER A CA 1
ATOM 1420 C C . SER A 1 185 ? -28.788 14.298 -1.542 1.00 46.81 185 SER A C 1
ATOM 1422 O O . SER A 1 185 ? -29.934 14.646 -1.829 1.00 46.81 185 SER A O 1
ATOM 1424 N N . ILE A 1 186 ? -27.867 14.067 -2.487 1.00 51.31 186 ILE A N 1
ATOM 1425 C CA . ILE A 1 186 ? -28.113 14.239 -3.926 1.00 51.31 186 ILE A CA 1
ATOM 1426 C C . ILE A 1 186 ? -29.135 13.206 -4.417 1.00 51.31 186 ILE A C 1
ATOM 1428 O O . ILE A 1 186 ? -30.038 13.538 -5.186 1.00 51.31 186 ILE A O 1
ATOM 1432 N N . ARG A 1 187 ? -29.052 11.958 -3.935 1.00 46.12 187 ARG A N 1
ATOM 1433 C CA . ARG A 1 187 ? -30.008 10.900 -4.297 1.00 46.12 187 ARG A CA 1
ATOM 1434 C C . ARG A 1 187 ? -31.402 11.127 -3.687 1.00 46.12 187 ARG A C 1
ATOM 1436 O O . ARG A 1 187 ? -32.393 10.783 -4.324 1.00 46.12 187 ARG A O 1
ATOM 1443 N N . ALA A 1 188 ? -31.500 11.752 -2.512 1.00 49.56 188 ALA A N 1
ATOM 1444 C CA . ALA A 1 188 ? -32.773 12.156 -1.903 1.00 49.56 188 ALA A CA 1
ATOM 1445 C C . ALA A 1 188 ? -33.393 13.419 -2.549 1.00 49.56 188 ALA A C 1
ATOM 1447 O O . ALA A 1 188 ? -34.596 13.652 -2.423 1.00 49.56 188 ALA A O 1
ATOM 1448 N N . GLY A 1 189 ? -32.605 14.209 -3.289 1.00 42.19 189 GLY A N 1
ATOM 1449 C CA . GLY A 1 189 ? -33.009 15.481 -3.901 1.00 42.19 189 GLY A CA 1
ATOM 1450 C C . GLY A 1 189 ? -33.989 15.405 -5.083 1.00 42.19 189 GLY A C 1
ATOM 1451 O O . GLY A 1 189 ? -34.490 16.443 -5.509 1.00 42.19 189 GLY A O 1
ATOM 1452 N N . TYR A 1 190 ? -34.325 14.213 -5.595 1.00 45.16 190 TYR A N 1
ATOM 1453 C CA . TYR A 1 190 ? -35.352 14.045 -6.643 1.00 45.16 190 TYR A CA 1
ATOM 1454 C C . TYR A 1 190 ? -36.770 13.783 -6.100 1.00 45.16 190 TYR A C 1
ATOM 1456 O O . TYR A 1 190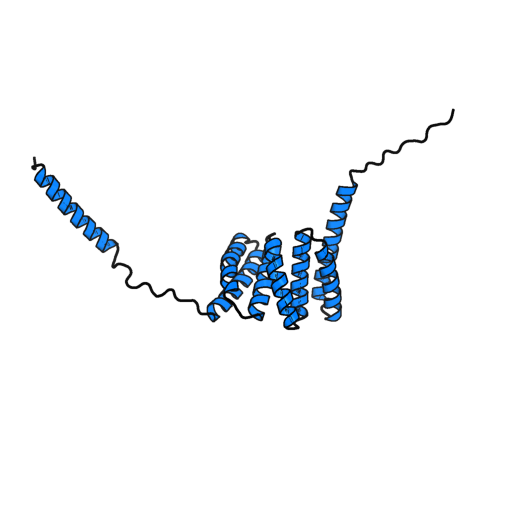 ? -37.716 13.650 -6.875 1.00 45.16 190 TYR A O 1
ATOM 1464 N N . GLY A 1 191 ? -36.956 13.759 -4.777 1.00 45.19 191 GLY A N 1
ATOM 1465 C CA . GLY A 1 191 ? -38.263 13.624 -4.130 1.00 45.19 191 GLY A CA 1
ATOM 1466 C C . GLY A 1 191 ? -38.854 14.969 -3.715 1.00 45.19 191 GLY A C 1
ATOM 1467 O O . GLY A 1 191 ? -38.963 15.250 -2.524 1.00 45.19 191 GLY A O 1
ATOM 1468 N N . ARG A 1 192 ? -39.246 15.823 -4.669 1.00 40.12 192 ARG A N 1
ATOM 1469 C CA . ARG A 1 192 ? -40.033 17.024 -4.345 1.00 40.12 192 ARG A CA 1
ATOM 1470 C C . ARG A 1 192 ? -41.378 16.574 -3.762 1.00 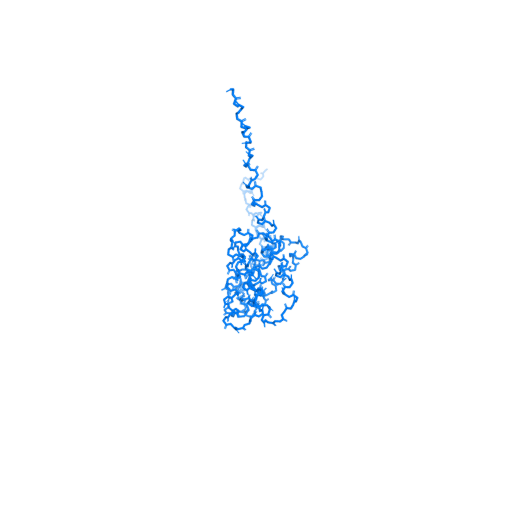40.12 192 ARG A C 1
ATOM 1472 O O . ARG A 1 192 ? -42.215 16.044 -4.488 1.00 40.12 192 ARG A O 1
ATOM 1479 N N . ALA A 1 193 ? -41.587 16.789 -2.465 1.00 40.06 193 ALA A N 1
ATOM 1480 C CA . ALA A 1 193 ? -42.886 16.599 -1.832 1.00 40.06 193 ALA A CA 1
ATOM 1481 C C . ALA A 1 193 ? -43.913 17.520 -2.512 1.00 40.06 193 ALA A C 1
ATOM 1483 O O . ALA A 1 193 ? -43.819 18.747 -2.432 1.00 40.06 193 ALA A O 1
ATOM 1484 N N . VAL A 1 194 ? -44.881 16.932 -3.216 1.00 38.53 194 VAL A N 1
ATOM 1485 C CA . VAL A 1 194 ? -46.067 17.654 -3.675 1.00 38.53 194 VAL A CA 1
ATOM 1486 C C . VAL A 1 194 ? -46.994 17.761 -2.474 1.00 38.53 194 VAL A C 1
ATOM 1488 O O . VAL A 1 194 ? -47.692 16.812 -2.125 1.00 38.53 194 VAL A O 1
ATOM 1491 N N . SER A 1 195 ? -46.982 18.915 -1.814 1.00 42.91 195 SER A N 1
ATOM 1492 C CA . SER A 1 195 ? -48.007 19.260 -0.834 1.00 42.91 195 SER A CA 1
ATOM 1493 C C . SER A 1 195 ? -49.345 19.379 -1.564 1.00 42.91 195 SER A C 1
ATOM 1495 O O . SER A 1 195 ? -49.594 20.372 -2.245 1.00 42.91 195 SER A O 1
ATOM 1497 N N . ILE A 1 196 ? -50.201 18.363 -1.452 1.00 48.97 196 ILE A N 1
ATOM 1498 C CA . ILE A 1 196 ? -51.608 18.464 -1.848 1.00 48.97 196 ILE A CA 1
ATOM 1499 C C . ILE A 1 196 ? -52.313 19.250 -0.731 1.00 48.97 196 ILE A C 1
ATOM 1501 O O . ILE A 1 196 ? -52.352 18.766 0.403 1.00 48.97 196 ILE A O 1
ATOM 1505 N N . PRO A 1 197 ? -52.832 20.465 -0.984 1.00 43.72 197 PRO A N 1
ATOM 1506 C CA . PRO A 1 197 ? -53.594 21.187 0.026 1.00 43.72 197 PRO A CA 1
ATOM 1507 C C . PRO A 1 197 ? -54.912 20.446 0.312 1.00 43.72 197 PRO A C 1
ATOM 1509 O O . PRO A 1 197 ? -55.533 19.931 -0.623 1.00 43.72 197 PRO A O 1
ATOM 1512 N N . PRO A 1 198 ? -55.369 20.382 1.576 1.00 50.59 198 PRO A N 1
ATOM 1513 C CA . PRO A 1 198 ? -56.622 19.717 1.905 1.00 50.59 198 PRO A CA 1
ATOM 1514 C C . PRO A 1 198 ? -57.798 20.430 1.225 1.00 50.59 198 PRO A C 1
ATOM 1516 O O . PRO A 1 198 ? -57.909 21.659 1.259 1.00 50.59 198 PRO A O 1
ATOM 1519 N N . ALA A 1 199 ? -58.671 19.642 0.594 1.00 52.00 199 ALA A N 1
ATOM 1520 C CA . ALA A 1 199 ? -59.885 20.124 -0.050 1.00 52.00 199 ALA A CA 1
ATOM 1521 C C . ALA A 1 199 ? -60.780 20.844 0.972 1.00 52.00 199 ALA A C 1
ATOM 1523 O O . ALA A 1 199 ? -61.054 20.319 2.052 1.00 52.00 199 ALA A O 1
ATOM 1524 N N . ARG A 1 200 ? -61.227 22.060 0.632 1.00 45.69 200 ARG A N 1
ATOM 1525 C CA . ARG A 1 200 ? -62.189 22.810 1.448 1.00 45.69 200 ARG A CA 1
ATOM 1526 C C . ARG A 1 200 ? -63.544 22.090 1.434 1.00 45.69 200 ARG A C 1
ATOM 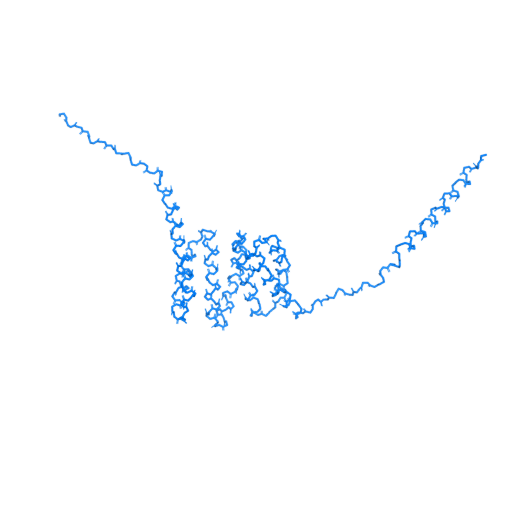1528 O O . ARG A 1 200 ? -64.015 21.777 0.342 1.00 45.69 200 ARG A O 1
ATOM 1535 N N . PRO A 1 201 ? -64.183 21.868 2.592 1.00 58.72 201 PRO A N 1
ATOM 1536 C CA . PRO A 1 201 ? -65.553 21.377 2.630 1.00 58.72 201 PRO A CA 1
ATOM 1537 C C . PRO A 1 201 ? -66.520 22.484 2.180 1.00 58.72 201 PRO A C 1
ATOM 1539 O O . PRO A 1 201 ? -66.385 23.634 2.607 1.00 58.72 201 PRO A O 1
ATOM 1542 N N . THR A 1 202 ? -67.456 22.128 1.299 1.00 65.38 202 THR A N 1
ATOM 1543 C CA . THR A 1 202 ? -68.674 22.896 0.979 1.00 65.38 202 THR A CA 1
ATOM 1544 C C . THR A 1 202 ? -69.797 22.524 1.924 1.00 65.38 202 THR A C 1
ATOM 1546 O O . THR A 1 202 ? -69.936 21.301 2.159 1.00 65.38 202 THR A O 1
#

Radius of gyration: 31.56 Å; chains: 1; bounding box: 103×38×97 Å

Secondary structure (DSSP, 8-state):
---HHHHHHHHHHHHHHHHHHHHHHT-S------------HHHHHHHHHHHHHHHHHHHHTT-HHHHHHHHHHHHHHHHT---HHHHHHHHHHHHHHHHHTT-HHHHHHHHHHHHHHHHHTT-HHHHHHHHHHHHHHHHHTT-THHHHHHHHHHHHHHHHT-HHHHHHHHHHHHHHHHHHHHHHHHHHTT------PPPPP-

Foldseek 3Di:
DDDPVVVVVVVVVVVVVVVVVVVVVVPPDPPDDPPPPPQPLVNLLVLLLVLLVVLLVCLVVVNNVSNVVSVVVNVVSLVSHPDLVSLLNSLQSNLLSCLSVLNLVSNLVSLVSNLVSCVVVVVLVSNLSSLLSNLSSCVSVVNPVSLVSLVVSLVSCVVVVPVVVNVVSVVVNVVSVVVVVVVVVVVVVVDDDDPDDDDDDD

pLDDT: mean 85.11, std 17.05, range [38.53, 98.44]